Protein AF-A0A7L4P876-F1 (afdb_monomer_lite)

pLDDT: mean 86.34, std 11.03, range [47.31, 96.94]

Sequence (203 aa):
MAFCSRCSTKNDADAKFCKECGNTLTRELETTEDKKSKSENYIYALITIIGLTFIIIDGLGIILNFLLVPLGLILTLSGLNKLFPKIFKLKAILIGFAAFILVYYLLYILSFTYIQDLSPEGYFTQFLISILISGFMVGYLSGKSYFNGIILGLLMGMIFSIGFTNNIITFIGGFVTLTVFGTTGGLIGVLIYRKKHNYKALD

Foldseek 3Di:
DAADPPPRDDDDPPDQADPPPRHGRDPPPPPPPDPPVVVVVVVVVVVVVVVVVVVVVVVVVVVCCVVVVVVVVVVVLVVVCVVCVLQDDVVLLVVLVVQLVVQLVVVVVVCCVPVVDDDPVRNVVSNLVSLLQSLLSSLQVNLVDLVSSLVSLLVSQQVVLVVQVPDPVSSVVSNVSSSVSSNNSSNNNNVVNCVVVVPPPDD

Radius of gyration: 37.73 Å; chains: 1; bounding box: 82×42×106 Å

Structure (mmCIF, N/CA/C/O backbone):
data_AF-A0A7L4P876-F1
#
_entry.id   AF-A0A7L4P876-F1
#
loop_
_atom_site.group_PDB
_atom_site.id
_atom_site.type_symbol
_atom_site.label_atom_id
_atom_site.label_alt_id
_atom_site.label_comp_id
_atom_site.label_asym_id
_atom_site.label_entity_id
_atom_site.label_seq_id
_atom_site.pdbx_PDB_ins_code
_atom_site.Cartn_x
_atom_site.Cartn_y
_atom_site.Cartn_z
_atom_site.occupancy
_atom_site.B_iso_or_equiv
_atom_site.auth_seq_id
_atom_site.auth_comp_id
_atom_site.auth_asym_id
_atom_site.auth_atom_id
_atom_site.pdbx_PDB_model_num
ATOM 1 N N . MET A 1 1 ? 56.716 6.774 -65.866 1.00 76.12 1 MET A N 1
ATOM 2 C CA . MET A 1 1 ? 56.167 7.028 -67.215 1.00 76.12 1 MET A CA 1
ATOM 3 C C . MET A 1 1 ? 54.665 7.201 -67.088 1.00 76.12 1 MET A C 1
ATOM 5 O O . MET A 1 1 ? 54.078 6.469 -66.301 1.00 76.12 1 MET A O 1
ATOM 9 N N . ALA A 1 2 ? 54.070 8.155 -67.800 1.00 83.81 2 ALA A N 1
ATOM 10 C CA . ALA A 1 2 ? 52.634 8.429 -67.759 1.00 83.81 2 ALA A CA 1
ATOM 11 C C . ALA A 1 2 ? 52.054 8.396 -69.181 1.00 83.81 2 ALA A C 1
ATOM 13 O O . ALA A 1 2 ? 52.661 8.921 -70.115 1.00 83.81 2 ALA A O 1
ATOM 14 N N . PHE A 1 3 ? 50.894 7.770 -69.360 1.00 88.56 3 PHE A N 1
ATOM 15 C CA . PHE A 1 3 ? 50.190 7.746 -70.643 1.00 88.56 3 PHE A CA 1
ATOM 16 C C . PHE A 1 3 ? 49.066 8.775 -70.628 1.00 88.56 3 PHE A C 1
ATOM 18 O O . PHE A 1 3 ? 48.368 8.926 -69.628 1.00 88.56 3 PHE A O 1
ATOM 25 N N . CYS A 1 4 ? 48.904 9.508 -71.727 1.00 89.38 4 CYS A N 1
ATOM 26 C CA . CYS A 1 4 ? 47.833 10.489 -71.826 1.00 89.38 4 CYS A CA 1
ATOM 27 C C . CYS A 1 4 ? 46.476 9.796 -71.971 1.00 89.38 4 CYS A C 1
ATOM 29 O O . CYS A 1 4 ? 46.280 9.029 -72.908 1.00 89.38 4 CYS A O 1
ATOM 31 N N . SER A 1 5 ? 45.512 10.133 -71.114 1.00 89.00 5 SER A N 1
ATOM 32 C CA . SER A 1 5 ? 44.139 9.612 -71.190 1.00 89.00 5 SER A CA 1
ATOM 33 C C . SER A 1 5 ? 43.393 9.998 -72.472 1.00 89.00 5 SER A C 1
ATOM 35 O O . SER A 1 5 ? 42.404 9.359 -72.815 1.00 89.00 5 SER A O 1
ATOM 37 N N . ARG A 1 6 ? 43.852 11.033 -73.189 1.00 91.44 6 ARG A N 1
ATOM 38 C CA . ARG A 1 6 ? 43.180 11.556 -74.387 1.00 91.44 6 ARG A CA 1
ATOM 39 C C . ARG A 1 6 ? 43.722 10.987 -75.696 1.00 91.44 6 ARG A C 1
ATOM 41 O O . ARG A 1 6 ? 42.944 10.720 -76.602 1.00 91.44 6 ARG A O 1
ATOM 48 N N . CYS A 1 7 ? 45.039 10.837 -75.815 1.00 93.50 7 CYS A N 1
ATOM 49 C CA . CYS A 1 7 ? 45.688 10.423 -77.066 1.00 93.50 7 CYS A CA 1
ATOM 50 C C . CYS A 1 7 ? 46.614 9.208 -76.912 1.00 93.50 7 CYS A C 1
ATOM 52 O O . CYS A 1 7 ? 47.251 8.800 -77.873 1.00 93.50 7 CYS A O 1
ATOM 54 N N . SER A 1 8 ? 46.698 8.615 -75.717 1.00 92.88 8 SER A N 1
ATOM 55 C CA . SER A 1 8 ? 47.519 7.431 -75.408 1.00 92.88 8 SER A CA 1
ATOM 56 C C . SER A 1 8 ? 49.030 7.587 -75.626 1.00 92.88 8 SER A C 1
ATOM 58 O O . SER A 1 8 ? 49.780 6.619 -75.512 1.00 92.88 8 SER A O 1
ATOM 60 N N . THR A 1 9 ? 49.520 8.803 -75.866 1.00 95.19 9 THR A N 1
ATOM 61 C CA . THR A 1 9 ? 50.953 9.076 -76.018 1.00 95.19 9 THR A CA 1
ATOM 62 C C . THR A 1 9 ? 51.706 8.807 -74.720 1.00 95.19 9 THR A C 1
ATOM 64 O O . THR A 1 9 ? 51.258 9.179 -73.630 1.00 95.19 9 THR A O 1
ATOM 67 N N . LYS A 1 10 ? 52.895 8.211 -74.843 1.00 93.81 10 LYS A N 1
ATOM 68 C CA . LYS A 1 10 ? 53.829 7.989 -73.737 1.00 93.81 10 LYS A CA 1
ATOM 69 C C . LYS A 1 10 ? 54.577 9.280 -73.383 1.00 93.81 10 LYS A C 1
ATOM 71 O O . LYS A 1 10 ? 55.273 9.855 -74.224 1.00 93.81 10 LYS A O 1
ATOM 76 N N . ASN A 1 11 ? 54.465 9.695 -72.126 1.00 92.62 11 ASN A N 1
ATOM 77 C CA . ASN A 1 11 ? 55.116 10.872 -71.551 1.00 92.62 11 ASN A CA 1
ATOM 78 C C . ASN A 1 11 ? 56.013 10.478 -70.365 1.00 92.62 11 ASN A C 1
ATOM 80 O O . ASN A 1 11 ? 55.897 9.378 -69.801 1.00 92.62 11 ASN A O 1
ATOM 84 N N . ASP A 1 12 ? 56.906 11.389 -69.980 1.00 89.94 12 ASP A N 1
ATOM 85 C CA . ASP A 1 12 ? 57.746 11.226 -68.794 1.00 89.94 12 ASP A CA 1
ATOM 86 C C . ASP A 1 12 ? 56.908 11.121 -67.517 1.00 89.94 12 ASP A C 1
ATOM 88 O O . ASP A 1 12 ? 55.764 11.568 -67.459 1.00 89.94 12 ASP A O 1
ATOM 92 N N . ALA A 1 13 ? 57.467 10.473 -66.490 1.00 84.38 13 ALA A N 1
ATOM 93 C CA . ALA A 1 13 ? 56.766 10.231 -65.224 1.00 84.38 13 ALA A CA 1
ATOM 94 C C . ALA A 1 13 ? 56.324 11.524 -64.516 1.00 84.38 13 ALA A C 1
ATOM 96 O O . ALA A 1 13 ? 55.336 11.498 -63.784 1.00 84.38 13 ALA A O 1
ATOM 97 N N . ASP A 1 14 ? 57.049 12.614 -64.773 1.00 86.69 14 ASP A N 1
ATOM 98 C CA . ASP A 1 14 ? 56.893 13.906 -64.105 1.00 86.69 14 ASP A CA 1
ATOM 99 C C . ASP A 1 14 ? 56.343 14.994 -65.046 1.00 86.69 14 ASP A C 1
ATOM 101 O O . ASP A 1 14 ? 56.253 16.167 -64.678 1.00 86.69 14 ASP A O 1
ATOM 105 N N . ALA A 1 15 ? 55.958 14.623 -66.274 1.00 85.44 15 ALA A N 1
ATOM 106 C CA . ALA A 1 15 ? 55.348 15.547 -67.218 1.00 85.44 15 ALA A CA 1
ATOM 107 C C . ALA A 1 15 ? 53.959 15.974 -66.713 1.00 85.44 15 ALA A C 1
ATOM 109 O O . ALA A 1 15 ? 53.081 15.140 -66.512 1.00 85.44 15 ALA A O 1
ATOM 110 N N . LYS A 1 16 ? 53.743 17.284 -66.541 1.00 88.62 16 LYS A N 1
ATOM 111 C CA . LYS A 1 16 ? 52.436 17.843 -66.136 1.00 88.62 16 LYS A CA 1
ATOM 112 C C . LYS A 1 16 ? 51.421 17.877 -67.284 1.00 88.62 16 LYS A C 1
ATOM 114 O O . LYS A 1 16 ? 50.217 17.866 -67.043 1.00 88.62 16 LYS A O 1
ATOM 119 N N . PHE A 1 17 ? 51.905 17.893 -68.526 1.00 91.56 17 PHE A N 1
ATOM 120 C CA . PHE A 1 17 ? 51.096 17.961 -69.742 1.00 91.56 17 PHE A CA 1
ATOM 121 C C . PHE A 1 17 ? 51.590 16.949 -70.770 1.00 91.56 17 PHE A C 1
ATOM 123 O O . PHE A 1 17 ? 52.776 16.620 -70.820 1.00 91.56 17 PHE A O 1
ATOM 130 N N . CYS A 1 18 ? 50.679 16.461 -71.606 1.00 93.00 18 CYS A N 1
ATOM 131 C CA . CYS A 1 18 ? 51.030 15.580 -72.703 1.00 93.00 18 CYS A CA 1
ATOM 132 C C . CYS A 1 18 ? 51.813 16.342 -73.777 1.00 93.00 18 CYS A C 1
ATOM 134 O O . CYS A 1 18 ? 51.334 17.348 -74.296 1.00 93.00 18 CYS A O 1
ATOM 136 N N . LYS A 1 19 ? 52.969 15.803 -74.173 1.00 94.12 19 LYS A N 1
ATOM 137 C CA . LYS A 1 19 ? 53.845 16.381 -75.202 1.00 94.12 19 LYS A CA 1
ATOM 138 C C . LYS A 1 19 ? 53.228 16.459 -76.602 1.00 94.12 19 LYS A C 1
ATOM 140 O O . LYS A 1 19 ? 53.785 17.129 -77.459 1.00 94.12 19 LYS A O 1
ATOM 145 N N . GLU A 1 20 ? 52.128 15.746 -76.844 1.00 95.38 20 GLU A N 1
ATOM 146 C CA . GLU A 1 20 ? 51.502 15.647 -78.166 1.00 95.38 20 GLU A CA 1
ATOM 147 C C .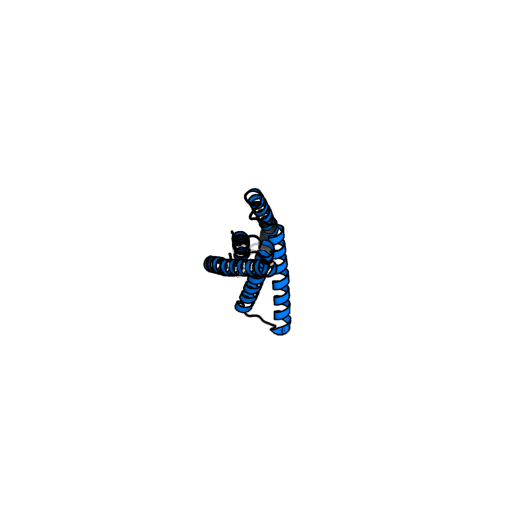 GLU A 1 20 ? 50.189 16.430 -78.253 1.00 95.38 20 GLU A C 1
ATOM 149 O O . GLU A 1 20 ? 50.026 17.244 -79.152 1.00 95.38 20 GLU A O 1
ATOM 154 N N . CYS A 1 21 ? 49.263 16.238 -77.307 1.00 94.38 21 CYS A N 1
ATOM 155 C CA . CYS A 1 21 ? 47.951 16.900 -77.357 1.00 94.38 21 CYS A CA 1
ATOM 156 C C . CYS A 1 21 ? 47.764 18.031 -76.333 1.00 94.38 21 CYS A C 1
ATOM 158 O O . CYS A 1 21 ? 46.685 18.617 -76.267 1.00 94.38 21 CYS A O 1
ATOM 160 N N . GLY A 1 22 ? 48.764 18.298 -75.484 1.00 90.56 22 GLY A N 1
ATOM 161 C CA . GLY A 1 22 ? 48.701 19.330 -74.443 1.00 90.56 22 GLY A CA 1
ATOM 162 C C . GLY A 1 22 ? 47.772 19.019 -73.261 1.00 90.56 22 GLY A C 1
ATOM 163 O O . GLY A 1 22 ? 47.675 19.831 -72.347 1.00 90.56 22 GLY A O 1
ATOM 164 N N . ASN A 1 23 ? 47.099 17.861 -73.239 1.00 90.81 23 ASN A N 1
ATOM 165 C CA . ASN A 1 23 ? 46.184 17.498 -72.153 1.00 90.81 23 ASN A CA 1
ATOM 166 C C . ASN A 1 23 ? 46.926 17.342 -70.817 1.00 90.81 23 ASN A C 1
ATOM 168 O O . ASN A 1 23 ? 48.002 16.737 -70.777 1.00 90.81 23 ASN A O 1
ATOM 172 N N . THR A 1 24 ? 46.341 17.836 -69.727 1.00 90.00 24 THR A N 1
ATOM 173 C CA . THR A 1 24 ? 46.913 17.726 -68.380 1.00 90.00 24 THR A CA 1
ATOM 174 C C . THR A 1 24 ? 47.004 16.263 -67.958 1.00 90.00 24 THR A C 1
ATOM 176 O O . THR A 1 24 ? 46.041 15.503 -68.060 1.00 90.00 24 THR A O 1
ATOM 179 N N . LEU A 1 25 ? 48.181 15.858 -67.490 1.00 85.62 25 LEU A N 1
ATOM 180 C CA . LEU A 1 25 ? 48.423 14.544 -66.906 1.00 85.62 25 LEU A CA 1
ATOM 181 C C . LEU A 1 25 ? 48.219 14.689 -65.396 1.00 85.62 25 LEU A C 1
ATOM 183 O O . LEU A 1 25 ? 49.172 14.821 -64.631 1.00 85.62 25 LEU A O 1
ATOM 187 N N . THR A 1 26 ? 46.959 14.799 -64.977 1.00 71.88 26 THR A N 1
ATOM 188 C CA . THR A 1 26 ? 46.598 15.106 -63.591 1.00 71.88 26 THR A CA 1
ATOM 189 C C . THR A 1 26 ? 47.035 13.968 -62.663 1.00 71.88 26 THR A C 1
ATOM 191 O O . THR A 1 26 ? 46.398 12.922 -62.598 1.00 71.88 26 THR A O 1
ATOM 194 N N . ARG A 1 27 ? 48.134 14.168 -61.925 1.00 66.44 27 ARG A N 1
ATOM 195 C CA . ARG A 1 27 ? 48.382 13.488 -60.646 1.00 66.44 27 ARG A CA 1
ATOM 196 C C . ARG A 1 27 ? 47.684 14.301 -59.561 1.00 66.44 27 ARG A C 1
ATOM 198 O O . ARG A 1 27 ? 48.321 15.040 -58.816 1.00 66.44 27 ARG A O 1
ATOM 205 N N . GLU A 1 28 ? 46.367 14.193 -59.498 1.00 57.72 28 GLU A N 1
ATOM 206 C CA . GLU A 1 28 ? 45.664 14.519 -58.264 1.00 57.72 28 GLU A CA 1
ATOM 207 C C . GLU A 1 28 ? 45.900 13.334 -57.333 1.00 57.72 28 GLU A C 1
ATOM 209 O O . GLU A 1 28 ? 45.267 12.288 -57.431 1.00 57.72 28 GLU A O 1
ATOM 214 N N . LEU A 1 29 ? 46.905 13.470 -56.467 1.00 56.66 29 LEU A N 1
ATOM 215 C CA . LEU A 1 29 ? 46.902 12.741 -55.209 1.00 56.66 29 LEU A CA 1
ATOM 216 C C . LEU A 1 29 ? 45.703 13.284 -54.430 1.00 56.66 29 LEU A C 1
ATOM 218 O O . LEU A 1 29 ? 45.812 14.281 -53.719 1.00 56.66 29 LEU A O 1
ATOM 222 N N . GLU A 1 30 ? 44.546 12.667 -54.639 1.00 55.34 30 GLU A N 1
ATOM 223 C CA . GLU A 1 30 ? 43.358 12.868 -53.825 1.00 55.34 30 GLU A CA 1
ATOM 224 C C . GLU A 1 30 ? 43.655 12.393 -52.396 1.00 55.34 30 GLU A C 1
ATOM 226 O O . GLU A 1 30 ? 43.375 11.267 -52.001 1.00 55.34 30 GLU A O 1
ATOM 231 N N . THR A 1 31 ? 44.252 13.260 -51.582 1.00 51.69 31 THR A N 1
ATOM 232 C CA . THR A 1 31 ? 44.189 13.139 -50.125 1.00 51.69 31 THR A CA 1
ATOM 233 C C . THR A 1 31 ? 42.848 13.702 -49.661 1.00 51.69 31 THR A C 1
ATOM 235 O O . THR A 1 31 ? 42.770 14.827 -49.169 1.00 51.69 31 THR A O 1
ATOM 238 N N . THR A 1 32 ? 41.773 12.941 -49.859 1.00 51.53 32 THR A N 1
ATOM 239 C CA . THR A 1 32 ? 40.400 13.296 -49.445 1.00 51.53 32 THR A CA 1
ATOM 240 C C . THR A 1 32 ? 39.814 12.350 -48.394 1.00 51.53 32 THR A C 1
ATOM 242 O O . THR A 1 32 ? 38.623 12.432 -48.107 1.00 51.53 32 THR A O 1
ATOM 245 N N . GLU A 1 33 ? 40.619 11.506 -47.738 1.00 53.69 33 GLU A N 1
ATOM 246 C CA . GLU A 1 33 ? 40.081 10.486 -46.816 1.00 53.69 33 GLU A CA 1
ATOM 247 C C . GLU A 1 33 ? 40.078 10.823 -45.309 1.00 53.69 33 GLU A C 1
ATOM 249 O O . GLU A 1 33 ? 39.442 10.103 -44.548 1.00 53.69 33 GLU A O 1
ATOM 254 N N . ASP A 1 34 ? 40.657 11.931 -44.827 1.00 54.12 34 ASP A N 1
ATOM 255 C CA . ASP A 1 34 ? 40.841 12.104 -43.362 1.00 54.12 34 ASP A CA 1
ATOM 256 C C . ASP A 1 34 ? 39.855 13.067 -42.655 1.00 54.12 34 ASP A C 1
ATOM 258 O O . ASP A 1 34 ? 39.864 13.228 -41.435 1.00 54.12 34 ASP A O 1
ATOM 262 N N . LYS A 1 35 ? 38.943 13.730 -43.382 1.00 53.22 35 LYS A N 1
ATOM 263 C CA . LYS A 1 35 ? 37.982 14.671 -42.753 1.00 53.22 35 LYS A CA 1
ATOM 264 C C . LYS A 1 35 ? 36.604 14.083 -42.451 1.00 53.22 35 LYS A C 1
ATOM 266 O O . LYS A 1 35 ? 35.898 14.633 -41.608 1.00 53.22 35 LYS A O 1
ATOM 271 N N . LYS A 1 36 ? 36.215 12.973 -43.088 1.00 52.09 36 LYS A N 1
ATOM 272 C CA . LYS A 1 36 ? 34.866 12.397 -42.928 1.00 52.09 36 LYS A CA 1
ATOM 273 C C . LYS A 1 36 ? 34.744 11.498 -41.686 1.00 52.09 36 LYS A C 1
ATOM 275 O O . LYS A 1 36 ? 33.743 11.572 -40.985 1.00 52.09 36 LYS A O 1
ATOM 280 N N . SER A 1 37 ? 35.807 10.766 -41.338 1.00 55.22 37 SER A N 1
ATOM 281 C CA . SER A 1 37 ? 35.853 9.847 -40.182 1.00 55.22 37 SER A CA 1
ATOM 282 C C . SER A 1 37 ? 35.773 10.560 -38.817 1.00 55.22 37 SER A C 1
ATOM 284 O O . SER A 1 37 ? 35.092 10.114 -37.894 1.00 55.22 37 SER A O 1
ATOM 286 N N . LYS A 1 38 ? 36.396 11.739 -38.679 1.00 56.69 38 LYS A N 1
ATOM 287 C CA . LYS A 1 38 ? 36.428 12.474 -37.399 1.00 56.69 38 LYS A CA 1
ATOM 288 C C . LYS A 1 38 ? 35.084 13.123 -37.028 1.00 56.69 38 LYS A C 1
ATOM 290 O O . LYS A 1 38 ? 34.815 13.334 -35.847 1.00 56.69 38 LYS A O 1
ATOM 295 N N . SER A 1 39 ? 34.244 13.419 -38.024 1.00 61.41 39 SER A N 1
ATOM 296 C CA . SER A 1 39 ? 32.919 14.029 -37.844 1.00 61.41 39 SER A CA 1
ATOM 297 C C . SER A 1 39 ? 31.890 13.047 -37.278 1.00 61.41 39 SER A C 1
ATOM 299 O O . SER A 1 39 ? 31.069 13.438 -36.452 1.00 61.41 39 SER A O 1
ATOM 301 N N . GLU A 1 40 ? 31.920 11.780 -37.696 1.00 65.75 40 GLU A N 1
ATOM 302 C CA . GLU A 1 40 ? 30.941 10.780 -37.246 1.00 65.75 40 GLU A CA 1
ATOM 303 C C . GLU A 1 40 ? 31.129 10.435 -35.764 1.00 65.75 40 GLU A C 1
ATOM 305 O O . GLU A 1 40 ? 30.158 10.397 -35.009 1.00 65.75 40 GLU A O 1
ATOM 310 N N . ASN A 1 41 ? 32.377 10.324 -35.298 1.00 78.06 41 ASN A N 1
ATOM 311 C CA . ASN A 1 41 ? 32.679 10.060 -33.887 1.00 78.06 41 ASN A CA 1
ATOM 312 C C . ASN A 1 41 ? 32.186 11.173 -32.941 1.00 78.06 41 ASN A C 1
ATOM 314 O O . ASN A 1 41 ? 31.802 10.890 -31.805 1.00 78.06 41 ASN A O 1
ATOM 318 N N . TYR A 1 42 ? 32.148 12.431 -33.399 1.00 83.56 42 TYR A N 1
ATOM 319 C CA . TYR A 1 42 ? 31.632 13.543 -32.595 1.00 83.56 42 TYR A CA 1
ATOM 320 C C . TYR A 1 42 ? 30.111 13.462 -32.404 1.00 83.56 42 TYR A C 1
ATOM 322 O O . TYR A 1 42 ? 29.611 13.741 -31.316 1.00 83.56 42 TYR A O 1
ATOM 330 N N . ILE A 1 43 ? 29.377 13.021 -33.432 1.00 87.12 43 ILE A N 1
ATOM 331 C CA . ILE A 1 43 ? 27.920 12.854 -33.362 1.00 87.12 43 ILE A CA 1
ATOM 332 C C . ILE A 1 43 ? 27.560 11.753 -32.356 1.00 87.12 43 ILE A C 1
ATOM 334 O O . ILE A 1 43 ? 26.707 11.972 -31.498 1.00 87.12 43 ILE A O 1
ATOM 338 N N . TYR A 1 44 ? 28.248 10.607 -32.387 1.00 85.19 44 TYR A N 1
ATOM 339 C CA . TYR A 1 44 ? 28.008 9.530 -31.417 1.00 85.19 44 TYR A CA 1
ATOM 340 C C . TYR A 1 44 ? 28.357 9.938 -29.980 1.00 85.19 44 TYR A C 1
ATOM 342 O O . TYR A 1 44 ? 27.603 9.629 -29.053 1.00 85.19 44 TYR A O 1
ATOM 350 N N . ALA A 1 45 ? 29.454 10.675 -29.782 1.00 88.56 45 ALA A N 1
ATOM 351 C CA . ALA A 1 45 ? 29.812 11.206 -28.468 1.00 88.56 45 ALA A CA 1
ATOM 352 C C . ALA A 1 45 ? 28.739 12.174 -27.938 1.00 88.56 45 ALA A C 1
ATOM 354 O O . ALA A 1 45 ? 28.317 12.055 -26.788 1.00 88.56 45 ALA A O 1
ATOM 355 N N . LEU A 1 46 ? 28.240 13.078 -28.788 1.00 92.19 46 LEU A N 1
ATOM 356 C CA . LEU A 1 46 ? 27.177 14.019 -28.433 1.00 92.19 46 LEU A CA 1
ATOM 357 C C . LEU A 1 46 ? 25.872 13.294 -28.064 1.00 92.19 46 LEU A C 1
ATOM 359 O O . LEU A 1 46 ? 25.284 13.597 -27.028 1.00 92.19 46 LEU A O 1
ATOM 363 N N . ILE A 1 47 ? 25.446 12.310 -28.865 1.00 92.62 47 ILE A N 1
ATOM 364 C CA . ILE A 1 47 ? 24.243 11.505 -28.588 1.00 92.62 47 ILE A CA 1
ATOM 365 C C . ILE A 1 47 ? 24.385 10.765 -27.253 1.00 92.62 47 ILE A C 1
ATOM 367 O O . ILE A 1 47 ? 23.445 10.748 -26.461 1.00 92.62 47 ILE A O 1
ATOM 371 N N . THR A 1 48 ? 25.562 10.202 -26.967 1.00 89.44 48 THR A N 1
ATOM 372 C CA . THR A 1 48 ? 25.814 9.484 -25.706 1.00 89.44 48 THR A CA 1
ATOM 373 C C . THR A 1 48 ? 25.732 10.420 -24.502 1.00 89.44 48 THR A C 1
ATOM 375 O O . THR A 1 48 ? 25.114 10.074 -23.497 1.00 89.44 48 THR A O 1
ATOM 378 N N . ILE A 1 49 ? 26.302 11.626 -24.609 1.00 95.31 49 ILE A N 1
ATOM 379 C CA . ILE A 1 49 ? 26.236 12.642 -23.549 1.00 95.31 49 ILE A CA 1
ATOM 380 C C . ILE A 1 49 ? 24.787 13.076 -23.306 1.00 95.31 49 ILE A C 1
ATOM 382 O O . ILE A 1 49 ? 24.370 13.144 -22.153 1.00 95.31 49 ILE A O 1
ATOM 386 N N . ILE A 1 50 ? 2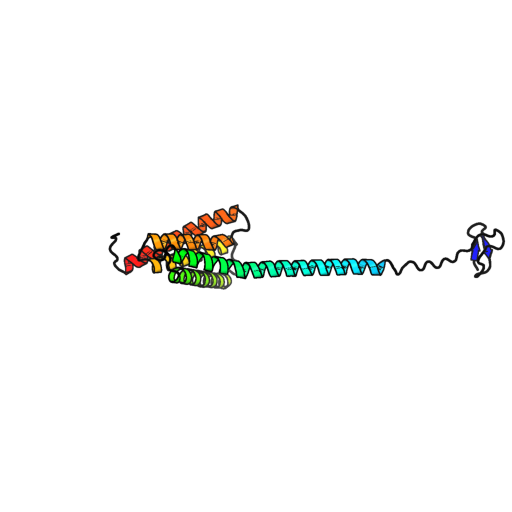4.015 13.318 -24.372 1.00 94.50 50 ILE A N 1
ATOM 387 C CA . ILE A 1 50 ? 22.591 13.669 -24.275 1.00 94.50 50 ILE A CA 1
ATOM 388 C C . ILE A 1 50 ? 21.791 12.530 -23.624 1.00 94.50 50 ILE A C 1
ATOM 390 O O . ILE A 1 50 ? 20.974 12.771 -22.741 1.00 94.50 50 ILE A O 1
ATOM 394 N N . GLY A 1 51 ? 22.042 11.276 -24.010 1.00 90.50 51 GLY A N 1
ATOM 395 C CA . GLY A 1 51 ? 21.400 10.119 -23.382 1.00 90.50 51 GLY A CA 1
ATOM 396 C C . GLY A 1 51 ? 21.700 10.027 -21.883 1.00 90.50 51 GLY A C 1
ATOM 397 O O . GLY A 1 51 ? 20.793 9.808 -21.081 1.00 90.50 51 GLY A O 1
ATOM 398 N N . LEU A 1 52 ? 22.953 10.265 -21.485 1.00 91.56 52 LEU A N 1
ATOM 399 C CA . LEU A 1 52 ? 23.355 10.251 -20.077 1.00 91.56 52 LEU A CA 1
ATOM 400 C C . LEU A 1 52 ? 22.697 11.377 -19.271 1.00 91.56 52 LEU A C 1
ATOM 402 O O . LEU A 1 52 ? 22.280 11.150 -18.135 1.00 91.56 52 LEU A O 1
ATOM 406 N N . THR A 1 53 ? 22.583 12.582 -19.837 1.00 91.75 53 THR A N 1
ATOM 407 C CA . THR A 1 53 ? 21.921 13.696 -19.148 1.00 91.75 53 THR A CA 1
ATOM 408 C C . THR A 1 53 ? 20.432 13.436 -18.950 1.00 91.75 53 THR A C 1
ATOM 410 O O . THR A 1 53 ? 19.934 13.725 -17.864 1.00 91.75 53 THR A O 1
ATOM 413 N N . PHE A 1 54 ? 19.734 12.825 -19.914 1.00 88.69 54 PHE A N 1
ATOM 414 C CA . PHE A 1 54 ? 18.338 12.407 -19.723 1.00 88.69 54 PHE A CA 1
ATOM 415 C C . PHE A 1 54 ? 18.186 11.386 -18.589 1.00 88.69 54 PHE A C 1
ATOM 417 O O . PHE A 1 54 ? 17.348 11.584 -17.713 1.00 88.69 54 PHE A O 1
ATOM 424 N N . ILE A 1 55 ? 19.050 10.365 -18.528 1.00 87.19 55 ILE A N 1
ATOM 425 C CA . ILE A 1 55 ? 19.034 9.368 -17.441 1.00 87.19 55 ILE A CA 1
ATOM 426 C C . ILE A 1 55 ? 19.224 10.035 -16.069 1.00 87.19 55 ILE A C 1
ATOM 428 O O . ILE A 1 55 ? 18.543 9.686 -15.104 1.00 87.19 55 ILE A O 1
ATOM 432 N N . ILE A 1 56 ? 20.134 11.008 -15.969 1.00 90.88 56 ILE A N 1
ATOM 433 C CA . ILE A 1 56 ? 20.384 11.740 -14.720 1.00 90.88 56 ILE A CA 1
ATOM 434 C C . ILE A 1 56 ? 19.172 12.596 -14.328 1.00 90.88 56 ILE A C 1
ATOM 436 O O . ILE A 1 56 ? 18.794 12.606 -13.156 1.00 90.88 56 ILE A O 1
ATOM 440 N N . ILE A 1 57 ? 18.554 13.297 -15.285 1.00 88.50 57 ILE A N 1
ATOM 441 C CA . ILE A 1 57 ? 17.366 14.131 -15.046 1.00 88.50 57 ILE A CA 1
ATOM 442 C C . ILE A 1 57 ? 16.188 13.270 -14.576 1.00 88.50 57 ILE A C 1
ATOM 444 O O . ILE A 1 57 ? 15.551 13.613 -13.578 1.00 88.50 57 ILE A O 1
ATOM 448 N N . ASP A 1 58 ? 15.943 12.131 -15.225 1.00 76.38 58 ASP A N 1
ATOM 449 C CA . ASP A 1 58 ? 14.890 11.194 -14.824 1.00 76.38 58 ASP A CA 1
ATOM 450 C C . ASP A 1 58 ? 15.161 10.614 -13.430 1.00 76.38 58 ASP A C 1
ATOM 452 O O . ASP A 1 58 ? 14.268 10.576 -12.580 1.00 76.38 58 ASP A O 1
ATOM 456 N N . GLY A 1 59 ? 16.415 10.248 -13.142 1.00 84.06 59 GLY A N 1
ATOM 457 C CA . GLY A 1 59 ? 16.834 9.804 -11.812 1.00 84.06 59 GLY A CA 1
ATOM 458 C C . GLY A 1 59 ? 16.580 10.858 -10.727 1.00 84.06 59 GLY A C 1
ATOM 459 O O . GLY A 1 59 ? 16.040 10.542 -9.665 1.00 84.06 59 GLY A O 1
ATOM 460 N N . LEU A 1 60 ? 16.898 12.126 -11.003 1.00 87.69 60 LEU A N 1
ATOM 461 C CA . LEU A 1 60 ? 16.603 13.259 -10.118 1.00 87.69 60 LEU A CA 1
ATOM 462 C C . LEU A 1 60 ? 15.098 13.453 -9.910 1.00 87.69 60 LEU A C 1
ATOM 464 O O . LEU A 1 60 ? 14.671 13.682 -8.778 1.00 87.69 60 LEU A O 1
ATOM 468 N N . GLY A 1 61 ? 14.294 13.322 -10.967 1.00 81.75 61 GLY A N 1
ATOM 469 C CA . GLY A 1 61 ? 12.834 13.385 -10.886 1.00 81.75 61 GLY A CA 1
ATOM 470 C C . GLY A 1 61 ? 12.249 12.295 -9.985 1.00 81.75 61 GLY A C 1
ATOM 471 O O . GLY A 1 61 ? 11.385 12.578 -9.153 1.00 81.75 61 GLY A O 1
ATOM 472 N N . ILE A 1 62 ? 12.765 11.065 -10.082 1.00 72.56 62 ILE A N 1
ATOM 473 C CA . ILE A 1 62 ? 12.361 9.944 -9.221 1.00 72.56 62 ILE A CA 1
ATOM 474 C C . ILE A 1 62 ? 12.720 10.226 -7.759 1.00 72.56 62 ILE A C 1
ATOM 476 O O . ILE A 1 62 ? 11.861 10.088 -6.889 1.00 72.56 62 ILE A O 1
ATOM 480 N N . ILE A 1 63 ? 13.952 10.665 -7.478 1.00 77.69 63 ILE A N 1
ATOM 481 C CA . ILE A 1 63 ? 14.401 10.992 -6.113 1.00 77.69 63 ILE A CA 1
ATOM 482 C C . ILE A 1 63 ? 13.558 12.127 -5.523 1.00 77.69 63 ILE A C 1
ATOM 484 O O . ILE A 1 63 ? 13.120 12.048 -4.373 1.00 77.69 63 ILE A O 1
ATOM 488 N N . LEU A 1 64 ? 13.296 13.173 -6.311 1.00 79.38 64 LEU A N 1
ATOM 489 C CA . LEU A 1 64 ? 12.503 14.314 -5.874 1.00 79.38 64 LEU A CA 1
ATOM 490 C C . LEU A 1 64 ? 11.058 13.903 -5.574 1.00 79.38 64 LEU A C 1
ATOM 492 O O . LEU A 1 64 ? 10.535 14.265 -4.522 1.00 79.38 64 LEU A O 1
ATOM 496 N N . ASN A 1 65 ? 10.434 13.091 -6.430 1.00 70.75 65 ASN A N 1
ATOM 497 C CA . ASN A 1 65 ? 9.111 12.523 -6.163 1.00 70.75 65 ASN A CA 1
ATOM 498 C C . ASN A 1 65 ? 9.111 11.655 -4.901 1.00 70.75 65 ASN A C 1
ATOM 500 O O . ASN A 1 65 ? 8.201 11.765 -4.078 1.00 70.75 65 ASN A O 1
ATOM 504 N N . PHE A 1 66 ? 10.152 10.846 -4.704 1.00 70.62 66 PHE A N 1
ATOM 505 C CA . PHE A 1 66 ? 10.286 10.000 -3.522 1.00 70.62 66 PHE A CA 1
ATOM 506 C C . PHE A 1 66 ? 10.408 10.810 -2.223 1.00 70.62 66 PHE A C 1
ATOM 508 O O . PHE A 1 66 ? 10.001 10.329 -1.172 1.00 70.62 66 PHE A O 1
ATOM 515 N N . LEU A 1 67 ? 10.920 12.044 -2.275 1.00 75.38 67 LEU A N 1
ATOM 516 C CA . LEU A 1 67 ? 11.016 12.932 -1.113 1.00 75.38 67 LEU A CA 1
ATOM 517 C C . LEU A 1 67 ? 9.759 13.797 -0.923 1.00 75.38 67 LEU A C 1
ATOM 519 O O . LEU A 1 67 ? 9.255 13.938 0.194 1.00 75.38 67 LEU A O 1
ATOM 523 N N . LEU A 1 68 ? 9.240 14.377 -2.009 1.00 76.19 68 LEU A N 1
ATOM 524 C CA . LEU A 1 68 ? 8.119 15.315 -1.972 1.00 76.19 68 LEU A CA 1
ATOM 525 C C . LEU A 1 68 ? 6.784 14.627 -1.691 1.00 76.19 68 LEU A C 1
ATOM 527 O O . LEU A 1 68 ? 5.957 15.204 -0.988 1.00 76.19 68 LEU A O 1
ATOM 531 N N . VAL A 1 69 ? 6.560 13.408 -2.193 1.00 72.56 69 VAL A N 1
ATOM 532 C CA . VAL A 1 69 ? 5.289 12.695 -1.985 1.00 72.56 69 VAL A CA 1
ATOM 533 C C . VAL A 1 69 ? 5.078 12.336 -0.507 1.00 72.56 69 VAL A C 1
ATOM 535 O O . VAL A 1 69 ? 4.029 12.702 0.034 1.00 72.56 69 VAL A O 1
ATOM 538 N N . PRO A 1 70 ? 6.043 11.721 0.211 1.00 72.56 70 PRO A N 1
ATOM 539 C CA . PRO A 1 70 ? 5.906 11.496 1.649 1.00 72.56 70 PRO A CA 1
ATOM 540 C C . PRO A 1 70 ? 5.773 12.800 2.433 1.00 72.56 70 PRO A C 1
ATOM 542 O O . PRO A 1 70 ? 4.967 12.871 3.358 1.00 72.56 70 PRO A O 1
ATOM 545 N N . LEU A 1 71 ? 6.512 13.848 2.053 1.00 74.94 71 LEU A N 1
ATOM 546 C CA . LEU A 1 71 ? 6.422 15.149 2.715 1.00 74.94 71 LEU A CA 1
ATOM 547 C C . LEU A 1 71 ? 5.028 15.773 2.547 1.00 74.94 71 LEU A C 1
ATOM 549 O O . LEU A 1 71 ? 4.432 16.222 3.525 1.00 74.94 71 LEU A O 1
ATOM 553 N N . GLY A 1 72 ? 4.474 15.745 1.334 1.00 76.88 72 GLY A N 1
ATOM 554 C CA . GLY A 1 72 ? 3.114 16.193 1.043 1.00 76.88 72 GLY A CA 1
ATOM 555 C C . GLY A 1 72 ? 2.063 15.392 1.813 1.00 76.88 72 GLY A C 1
ATOM 556 O O . GLY A 1 72 ? 1.132 15.973 2.374 1.00 76.88 72 GLY A O 1
ATOM 557 N N . LEU A 1 73 ? 2.242 14.073 1.931 1.00 78.44 73 LEU A N 1
ATOM 558 C CA . LEU A 1 73 ? 1.383 13.215 2.750 1.00 78.44 73 LEU A CA 1
ATOM 559 C C . LEU A 1 73 ? 1.455 13.605 4.236 1.00 78.44 73 LEU A C 1
ATOM 561 O O . LEU A 1 73 ? 0.431 13.744 4.897 1.00 78.44 73 LEU A O 1
ATOM 565 N N . ILE A 1 74 ? 2.653 13.844 4.772 1.00 78.19 74 ILE A N 1
ATOM 566 C CA . ILE A 1 74 ? 2.840 14.264 6.168 1.00 78.19 74 ILE A CA 1
ATOM 567 C C . ILE A 1 74 ? 2.170 15.619 6.421 1.00 78.19 74 ILE A C 1
ATOM 569 O O . ILE A 1 74 ? 1.474 15.784 7.425 1.00 78.19 74 ILE A O 1
ATOM 573 N N . LEU A 1 75 ? 2.338 16.583 5.513 1.00 77.56 75 LEU A N 1
ATOM 574 C CA . LEU A 1 75 ? 1.737 17.913 5.634 1.00 77.56 75 LEU A CA 1
ATOM 575 C C . LEU A 1 75 ?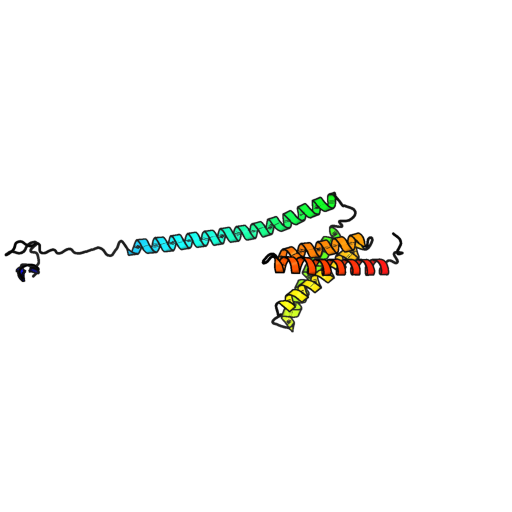 0.207 17.860 5.549 1.00 77.56 75 LEU A C 1
ATOM 577 O O . LEU A 1 75 ? -0.471 18.472 6.375 1.00 77.56 75 LEU A O 1
ATOM 581 N N . THR A 1 76 ? -0.343 17.092 4.606 1.00 80.44 76 THR A N 1
ATOM 582 C CA . THR A 1 76 ? -1.797 16.907 4.468 1.00 80.44 76 THR A CA 1
ATOM 583 C C . THR A 1 76 ? -2.393 16.182 5.673 1.00 80.44 76 THR A C 1
ATOM 585 O O . THR A 1 76 ? -3.405 16.634 6.209 1.00 80.44 76 THR A O 1
ATOM 588 N N . LEU A 1 77 ? -1.738 15.131 6.180 1.00 78.12 77 LEU A N 1
ATOM 589 C CA . LEU A 1 77 ? -2.152 14.432 7.402 1.00 78.12 77 LEU A CA 1
ATOM 590 C C . LEU A 1 77 ? -2.071 15.334 8.641 1.00 78.12 77 LEU A C 1
ATOM 592 O O . LEU A 1 77 ? -2.960 15.290 9.491 1.00 78.12 77 LEU A O 1
ATOM 596 N N . SER A 1 78 ? -1.044 16.182 8.741 1.00 78.00 78 SER A N 1
ATOM 597 C CA . 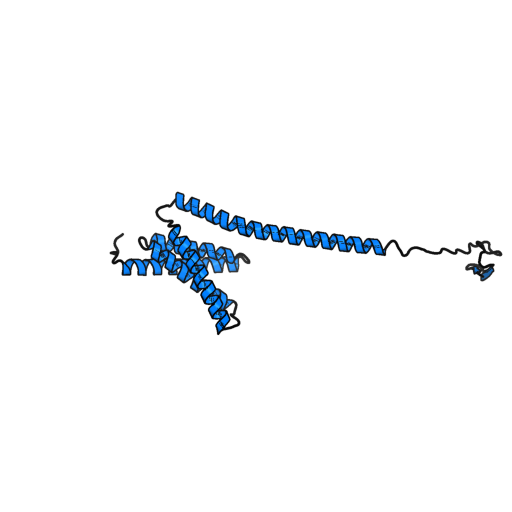SER A 1 78 ? -0.906 17.161 9.825 1.00 78.00 78 SER A CA 1
ATOM 598 C C . SER A 1 78 ? -2.015 18.222 9.776 1.00 78.00 78 SER A C 1
ATOM 600 O O . SER A 1 78 ? -2.638 18.523 10.799 1.00 78.00 78 SER A O 1
ATOM 602 N N . GLY A 1 79 ? -2.339 18.723 8.579 1.00 81.12 79 GLY A N 1
ATOM 603 C CA . GLY A 1 79 ? -3.467 19.627 8.351 1.00 81.12 79 GLY A CA 1
ATOM 604 C C . GLY A 1 79 ? -4.813 18.995 8.716 1.00 81.12 79 GLY A C 1
ATOM 605 O O . GLY A 1 79 ? -5.592 19.597 9.459 1.00 81.12 79 GLY A O 1
ATOM 606 N N . LEU A 1 80 ? -5.062 17.752 8.284 1.00 77.62 80 LEU A N 1
ATOM 607 C CA . LEU A 1 80 ? -6.272 17.005 8.647 1.00 77.62 80 LEU A CA 1
ATOM 608 C C . LEU A 1 80 ? -6.375 16.768 10.154 1.00 77.62 80 LEU A C 1
ATOM 610 O O . LEU A 1 80 ? -7.456 16.897 10.722 1.00 77.62 80 LEU A O 1
ATOM 614 N N . ASN A 1 81 ? -5.258 16.460 10.817 1.00 81.81 81 ASN A N 1
ATOM 615 C CA . ASN A 1 81 ? -5.220 16.285 12.265 1.00 81.81 81 ASN A CA 1
ATOM 616 C C . ASN A 1 81 ? -5.589 17.579 13.009 1.00 81.81 81 ASN A C 1
ATOM 618 O O . ASN A 1 81 ? -6.254 17.529 14.041 1.00 81.81 81 ASN A O 1
ATOM 622 N N . LYS A 1 82 ? -5.212 18.744 12.468 1.00 85.75 82 LYS A N 1
ATOM 623 C CA . LYS A 1 82 ? -5.601 20.047 13.025 1.00 85.75 82 LYS A CA 1
ATOM 624 C C . LYS A 1 82 ? -7.093 20.341 12.830 1.00 85.75 82 LYS A C 1
ATOM 626 O O . LYS A 1 82 ? -7.710 20.912 13.723 1.00 85.75 82 LYS A O 1
ATOM 631 N N . LEU A 1 83 ? -7.668 19.935 11.695 1.00 84.19 83 LEU A N 1
ATOM 632 C CA . LEU A 1 83 ? -9.096 20.103 11.386 1.00 84.19 83 LEU A CA 1
ATOM 633 C C . LEU A 1 83 ? -9.991 19.128 12.167 1.00 84.19 83 LEU A C 1
ATOM 635 O O . LEU A 1 83 ? -11.064 19.507 12.630 1.00 84.19 83 LEU A O 1
ATOM 639 N N . PHE A 1 84 ? -9.546 17.882 12.352 1.00 85.06 84 PHE A N 1
ATOM 640 C CA . PHE A 1 84 ? -10.336 16.801 12.949 1.00 85.06 84 PHE A CA 1
ATOM 641 C C . PHE A 1 84 ? -9.578 16.048 14.061 1.00 85.06 84 PHE A C 1
ATOM 643 O O . PHE A 1 84 ? -9.434 14.820 13.994 1.00 85.06 84 PHE A O 1
ATOM 650 N N . PRO A 1 85 ? -9.145 16.728 15.141 1.00 83.31 85 PRO A N 1
ATOM 651 C CA . PRO A 1 85 ? -8.270 16.144 16.168 1.00 83.31 85 PRO A CA 1
ATOM 652 C C . PRO A 1 85 ? -8.914 14.989 16.951 1.00 83.31 85 PRO A C 1
ATOM 654 O O . PRO A 1 85 ? -8.224 14.161 17.542 1.00 83.31 85 PRO A O 1
ATOM 657 N N . LYS A 1 86 ? -10.252 14.905 16.968 1.00 84.25 86 LYS A N 1
ATOM 658 C CA . LYS A 1 86 ? -10.991 13.806 17.617 1.00 84.25 86 LYS A CA 1
ATOM 659 C C . LYS A 1 86 ? -11.030 12.524 16.777 1.00 84.25 86 LYS A C 1
ATOM 661 O O . LYS A 1 86 ? -11.215 11.439 17.332 1.00 84.25 86 LYS A O 1
ATOM 666 N N . ILE A 1 87 ? -10.885 12.648 15.458 1.00 79.88 87 ILE A N 1
ATOM 667 C CA . ILE A 1 87 ? -10.977 11.533 14.507 1.00 79.88 87 ILE A CA 1
ATOM 668 C C . ILE A 1 87 ? -9.573 10.999 14.218 1.00 79.88 87 ILE A C 1
ATOM 670 O O . ILE A 1 87 ? -9.327 9.797 14.326 1.00 79.88 87 ILE A O 1
ATOM 674 N N . PHE A 1 88 ? -8.632 11.899 13.920 1.00 83.00 88 PHE A N 1
ATOM 675 C CA . PHE A 1 88 ? -7.275 11.538 13.531 1.00 83.00 88 PHE A CA 1
ATOM 676 C C . PHE A 1 88 ? -6.389 11.243 14.738 1.00 83.00 88 PHE A C 1
ATOM 678 O O . PHE A 1 88 ? -5.878 12.126 15.417 1.00 83.00 88 PHE A O 1
ATOM 685 N N . LYS A 1 89 ? -6.146 9.955 14.985 1.00 87.62 89 LYS A N 1
ATOM 686 C CA . LYS A 1 89 ? -5.114 9.510 15.925 1.00 87.62 89 LYS A CA 1
ATOM 687 C C . LYS A 1 89 ? -3.846 9.172 15.154 1.00 87.62 89 LYS A C 1
ATOM 689 O O . LYS A 1 89 ? -3.653 8.019 14.777 1.00 87.62 89 LYS A O 1
ATOM 694 N N . LEU A 1 90 ? -2.957 10.151 14.969 1.00 87.19 90 LEU A N 1
ATOM 695 C CA . LEU A 1 90 ? -1.701 9.971 14.219 1.00 87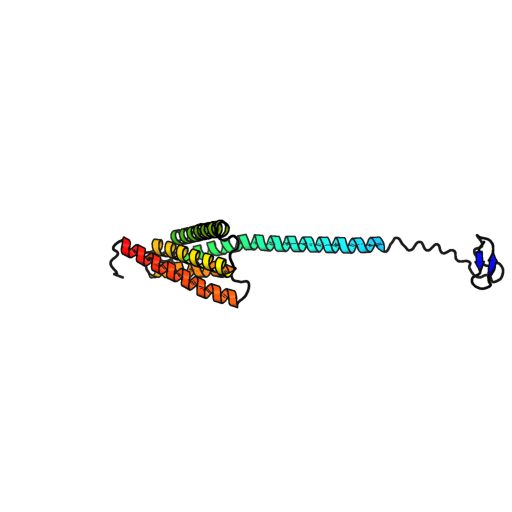.19 90 LEU A CA 1
ATOM 696 C C . LEU A 1 90 ? -0.901 8.740 14.683 1.00 87.19 90 LEU A C 1
ATOM 698 O O . LEU A 1 90 ? -0.400 7.980 13.862 1.00 87.19 90 LEU A O 1
ATOM 702 N N . LYS A 1 91 ? -0.858 8.484 15.998 1.00 90.38 91 LYS A N 1
ATOM 703 C CA . LYS A 1 91 ? -0.205 7.292 16.567 1.00 90.38 91 LYS A CA 1
ATOM 704 C C . LYS A 1 91 ? -0.788 5.979 16.032 1.00 90.38 91 LYS A C 1
ATOM 706 O O . LYS A 1 91 ? -0.031 5.059 15.756 1.00 90.38 91 LYS A O 1
ATOM 711 N N . ALA A 1 92 ? -2.110 5.890 15.873 1.00 91.06 92 ALA A N 1
ATOM 712 C CA . ALA A 1 92 ? -2.757 4.691 15.344 1.00 91.06 92 ALA A CA 1
ATOM 713 C C . ALA A 1 92 ? -2.401 4.477 13.868 1.00 91.06 92 ALA A C 1
ATOM 715 O O . ALA A 1 92 ? -2.076 3.357 13.493 1.00 91.06 92 ALA A O 1
ATOM 716 N N . ILE A 1 93 ? -2.384 5.549 13.067 1.00 90.50 93 ILE A N 1
ATOM 717 C CA . ILE A 1 93 ? -1.987 5.505 11.650 1.00 90.50 93 ILE A CA 1
ATOM 718 C C . ILE A 1 93 ? -0.537 5.031 11.511 1.00 90.50 93 ILE A C 1
ATOM 720 O O . ILE A 1 93 ? -0.272 4.095 10.765 1.00 90.50 93 ILE A O 1
ATOM 724 N N . LEU A 1 94 ? 0.393 5.621 12.272 1.00 90.62 94 LEU A N 1
ATOM 725 C CA . LEU A 1 94 ? 1.809 5.233 12.245 1.00 90.62 94 LEU A CA 1
ATOM 726 C C . LEU A 1 94 ? 2.013 3.763 12.628 1.00 90.62 94 LEU A C 1
ATOM 728 O O . LEU A 1 94 ? 2.781 3.062 11.973 1.00 90.62 94 LEU A O 1
ATOM 732 N N . ILE A 1 95 ? 1.297 3.273 13.647 1.00 93.31 95 ILE A N 1
ATOM 733 C CA . ILE A 1 95 ? 1.344 1.854 14.024 1.00 93.31 95 ILE A CA 1
ATOM 734 C C . ILE A 1 95 ? 0.745 0.974 12.920 1.00 93.31 95 ILE A C 1
ATOM 736 O O . ILE A 1 95 ? 1.296 -0.082 12.626 1.00 93.31 95 ILE A O 1
ATOM 740 N N . GLY A 1 96 ? -0.332 1.415 12.267 1.00 92.56 96 GLY A N 1
ATOM 741 C CA . GLY A 1 96 ? -0.887 0.756 11.085 1.00 92.56 96 GLY A CA 1
ATOM 742 C C . GLY A 1 96 ? 0.128 0.605 9.957 1.00 92.56 96 GLY A C 1
ATOM 743 O O . GLY A 1 96 ? 0.282 -0.489 9.416 1.00 92.56 96 GLY A O 1
ATOM 744 N N . PHE A 1 97 ? 0.850 1.676 9.625 1.00 92.06 97 PHE A N 1
ATOM 745 C CA . PHE A 1 97 ? 1.914 1.648 8.618 1.00 92.06 97 PHE A CA 1
ATOM 746 C C . PHE A 1 97 ? 3.058 0.716 9.011 1.00 92.06 97 PHE A C 1
ATOM 748 O O . PHE A 1 97 ? 3.487 -0.100 8.200 1.00 92.06 97 PHE A O 1
ATOM 755 N N . ALA A 1 98 ? 3.521 0.788 10.260 1.00 93.69 98 ALA A N 1
ATOM 756 C CA . ALA A 1 98 ? 4.559 -0.108 10.755 1.00 93.69 98 ALA A CA 1
ATOM 757 C C . ALA A 1 98 ? 4.115 -1.580 10.687 1.00 93.69 98 ALA A C 1
ATOM 759 O O . ALA A 1 98 ? 4.883 -2.432 10.247 1.00 93.69 98 ALA A O 1
ATOM 760 N N . ALA A 1 99 ? 2.862 -1.871 11.056 1.00 93.75 99 ALA A N 1
ATOM 761 C CA . ALA A 1 99 ? 2.281 -3.206 10.955 1.00 93.75 99 ALA A CA 1
ATOM 762 C C . ALA A 1 99 ? 2.195 -3.686 9.501 1.00 93.75 99 ALA A C 1
ATOM 764 O O . ALA A 1 99 ? 2.543 -4.830 9.232 1.00 93.75 99 ALA A O 1
ATOM 765 N N . PHE A 1 100 ? 1.793 -2.817 8.567 1.00 94.75 100 PHE A N 1
ATOM 766 C CA . PHE A 1 100 ? 1.784 -3.138 7.140 1.00 94.75 100 PHE A CA 1
ATOM 767 C C . PHE A 1 100 ? 3.178 -3.550 6.656 1.00 94.75 100 PHE A C 1
ATOM 769 O O . PHE A 1 100 ? 3.330 -4.637 6.109 1.00 94.75 100 PHE A O 1
ATOM 776 N N . ILE A 1 101 ? 4.192 -2.708 6.898 1.00 93.00 101 ILE A N 1
ATOM 777 C CA . ILE A 1 101 ? 5.573 -2.952 6.460 1.00 93.00 101 ILE A CA 1
ATOM 778 C C . ILE A 1 101 ? 6.078 -4.270 7.051 1.00 93.00 101 ILE A C 1
ATOM 780 O O . ILE A 1 101 ? 6.550 -5.135 6.318 1.00 93.00 101 ILE A O 1
ATOM 784 N N . LEU A 1 102 ? 5.928 -4.452 8.366 1.00 95.75 102 LEU A N 1
ATOM 785 C CA . LEU A 1 102 ? 6.386 -5.650 9.063 1.00 95.75 102 LEU A CA 1
ATOM 786 C C . LEU A 1 102 ? 5.748 -6.924 8.494 1.00 95.75 102 LEU A C 1
ATOM 788 O O . LEU A 1 102 ? 6.455 -7.880 8.187 1.00 95.75 102 LEU A O 1
ATOM 792 N N . VAL A 1 103 ? 4.421 -6.937 8.352 1.00 95.25 103 VAL A N 1
ATOM 793 C CA . VAL A 1 103 ? 3.673 -8.104 7.868 1.00 95.25 103 VAL A CA 1
ATOM 794 C C . VAL A 1 103 ? 3.989 -8.387 6.406 1.00 95.25 103 VAL A C 1
ATOM 796 O O . VAL A 1 103 ? 4.227 -9.541 6.061 1.00 95.25 103 VAL A O 1
ATOM 799 N N . TYR A 1 104 ? 4.042 -7.355 5.565 1.00 95.19 104 TYR A N 1
ATOM 800 C CA . TYR A 1 104 ? 4.355 -7.503 4.149 1.00 95.19 104 TYR A CA 1
ATOM 801 C C . TYR A 1 104 ? 5.740 -8.121 3.948 1.00 95.19 104 TYR A C 1
ATOM 803 O O . TYR A 1 104 ? 5.867 -9.120 3.244 1.00 95.19 104 TYR A O 1
ATOM 811 N N . TYR A 1 105 ? 6.768 -7.600 4.628 1.00 94.94 105 TYR A N 1
ATOM 812 C CA . TYR A 1 105 ? 8.117 -8.163 4.545 1.00 94.94 105 TYR A CA 1
ATOM 813 C C . TYR A 1 105 ? 8.206 -9.570 5.140 1.00 94.94 105 TYR A C 1
ATOM 815 O O . TYR A 1 105 ? 8.891 -10.421 4.576 1.00 94.94 105 TYR A O 1
ATOM 823 N N . LEU A 1 106 ? 7.499 -9.848 6.240 1.00 96.56 106 LEU A N 1
ATOM 824 C CA . LEU A 1 106 ? 7.453 -11.191 6.816 1.00 96.56 106 LEU A CA 1
ATOM 825 C C . LEU A 1 106 ? 6.843 -12.195 5.828 1.00 96.56 106 LEU A C 1
ATOM 827 O O . LEU A 1 106 ? 7.424 -13.253 5.595 1.00 96.56 106 LEU A O 1
ATOM 831 N N . LEU A 1 107 ? 5.701 -11.858 5.221 1.00 95.38 107 LEU A N 1
ATOM 832 C CA . LEU A 1 107 ? 5.052 -12.697 4.212 1.00 95.38 107 LEU A CA 1
ATOM 833 C C . LEU A 1 107 ? 5.931 -12.861 2.973 1.00 95.38 107 LEU A C 1
ATOM 835 O O . LEU A 1 107 ? 6.034 -13.974 2.469 1.00 95.38 107 LEU A O 1
ATOM 839 N N . TYR A 1 108 ? 6.604 -11.796 2.536 1.00 93.75 108 TYR A N 1
ATOM 840 C CA . TYR A 1 108 ? 7.541 -11.834 1.418 1.00 93.75 108 TYR A CA 1
ATOM 841 C C . TYR A 1 108 ? 8.702 -12.810 1.674 1.00 93.75 108 TYR A C 1
ATOM 843 O O . TYR A 1 108 ? 8.981 -13.675 0.842 1.00 93.75 108 TYR A O 1
ATOM 851 N N . ILE A 1 109 ? 9.340 -12.730 2.848 1.00 93.69 109 ILE A N 1
ATOM 852 C CA . ILE A 1 109 ? 10.424 -13.645 3.246 1.00 93.69 109 ILE A CA 1
ATOM 853 C C . ILE A 1 109 ? 9.911 -15.088 3.304 1.00 93.69 109 ILE A C 1
ATOM 855 O O . ILE A 1 109 ? 10.574 -15.997 2.802 1.00 93.69 109 ILE A O 1
ATOM 859 N N . LEU A 1 110 ? 8.720 -15.308 3.870 1.00 94.62 110 LEU A N 1
ATOM 860 C CA . LEU A 1 110 ? 8.100 -16.632 3.919 1.00 94.62 110 LEU A CA 1
ATOM 861 C C . LEU A 1 110 ? 7.814 -17.172 2.510 1.00 94.62 110 LEU A C 1
ATOM 863 O O . LEU A 1 110 ? 8.196 -18.301 2.214 1.00 94.62 110 LEU A O 1
ATOM 867 N N . SER A 1 111 ? 7.222 -16.384 1.607 1.00 94.00 111 SER A N 1
ATOM 868 C CA . SER A 1 111 ? 7.003 -16.826 0.221 1.00 94.00 111 SER A CA 1
ATOM 869 C C . SER A 1 111 ? 8.299 -17.156 -0.497 1.00 94.00 111 SER A C 1
ATOM 871 O O . SER A 1 111 ? 8.370 -18.182 -1.167 1.00 94.00 111 SER A O 1
ATOM 873 N N . PHE A 1 112 ? 9.324 -16.321 -0.330 1.00 92.19 112 PHE A N 1
ATOM 874 C CA . PHE A 1 112 ? 10.617 -16.538 -0.964 1.00 92.19 112 PHE A CA 1
ATOM 875 C C . PHE A 1 112 ? 11.268 -17.834 -0.464 1.00 92.19 112 PHE A C 1
ATOM 877 O O . PHE A 1 112 ? 11.823 -18.598 -1.246 1.00 92.19 112 PHE A O 1
ATOM 884 N N . THR A 1 113 ? 11.135 -18.123 0.833 1.00 95.31 113 THR A N 1
ATOM 885 C CA . THR A 1 113 ? 11.718 -19.320 1.455 1.00 95.31 113 THR A CA 1
ATOM 886 C C . THR A 1 113 ? 10.995 -20.608 1.048 1.00 95.31 113 THR A C 1
ATOM 888 O O . THR A 1 113 ? 11.648 -21.630 0.854 1.00 95.31 113 THR A O 1
ATOM 891 N N . TYR A 1 114 ? 9.662 -20.583 0.931 1.00 95.69 114 TYR A N 1
ATOM 892 C CA . TYR A 1 114 ? 8.856 -21.806 0.790 1.00 95.69 114 TYR A CA 1
ATOM 893 C C . TYR A 1 114 ? 8.275 -22.052 -0.607 1.00 95.69 114 TYR A C 1
ATOM 895 O O . TYR A 1 114 ? 8.022 -23.204 -0.946 1.00 95.69 114 TYR A O 1
ATOM 903 N N . ILE A 1 115 ? 8.026 -21.005 -1.398 1.00 92.25 115 ILE A N 1
ATOM 904 C CA . ILE A 1 115 ? 7.331 -21.104 -2.696 1.00 92.25 115 ILE A CA 1
ATOM 905 C C . ILE A 1 115 ? 8.275 -20.766 -3.868 1.00 92.25 115 ILE A C 1
ATOM 907 O O . ILE A 1 115 ? 8.015 -21.199 -4.985 1.00 92.25 115 ILE A O 1
ATOM 911 N N . GLN A 1 116 ? 9.404 -20.091 -3.600 1.00 89.31 116 GLN A N 1
ATOM 912 C CA . GLN A 1 116 ? 10.446 -19.634 -4.541 1.00 89.31 116 GLN A CA 1
ATOM 913 C C . GLN A 1 116 ? 9.972 -18.623 -5.597 1.00 89.31 116 GLN A C 1
ATOM 915 O O . GLN A 1 116 ? 10.581 -17.564 -5.695 1.00 89.31 116 GLN A O 1
ATOM 920 N N . ASP A 1 117 ? 8.857 -18.877 -6.284 1.00 91.88 117 ASP A N 1
ATOM 921 C CA . ASP A 1 117 ? 8.260 -17.971 -7.268 1.00 91.88 117 ASP A CA 1
ATOM 922 C C . ASP A 1 117 ? 6.767 -17.782 -6.995 1.00 91.88 117 ASP A C 1
ATOM 924 O O . ASP A 1 117 ? 5.931 -18.648 -7.261 1.00 91.88 117 ASP A O 1
ATOM 928 N N . LEU A 1 118 ? 6.416 -16.618 -6.448 1.00 94.19 118 LEU A N 1
ATOM 929 C CA . LEU A 1 118 ? 5.020 -16.234 -6.297 1.00 94.19 118 LEU A CA 1
ATOM 930 C C . LEU A 1 118 ? 4.495 -15.696 -7.628 1.00 94.19 118 LEU A C 1
ATOM 932 O O . LEU A 1 118 ? 5.118 -14.839 -8.254 1.00 94.19 118 LEU A O 1
ATOM 936 N N . SER A 1 119 ? 3.313 -16.151 -8.038 1.00 95.94 119 SER A N 1
ATOM 937 C CA . SER A 1 119 ? 2.628 -15.525 -9.165 1.00 95.94 119 SER A CA 1
ATOM 938 C C . SER A 1 119 ? 2.268 -14.065 -8.828 1.00 95.94 119 SER A C 1
ATOM 940 O O . SER A 1 119 ? 2.172 -13.703 -7.645 1.00 95.94 119 SER A O 1
ATOM 942 N N . PRO A 1 120 ? 2.027 -13.202 -9.830 1.00 91.69 120 PRO A N 1
ATOM 943 C CA . PRO A 1 120 ? 1.564 -11.833 -9.597 1.00 91.69 120 PRO A CA 1
ATOM 944 C C . PRO A 1 120 ? 0.315 -11.758 -8.702 1.00 91.69 120 PRO A C 1
ATOM 946 O O . PRO A 1 120 ? 0.217 -10.888 -7.835 1.00 91.69 120 PRO A O 1
ATOM 949 N N . GLU A 1 121 ? -0.615 -12.707 -8.848 1.00 92.38 121 GLU A N 1
ATOM 950 C CA . GLU A 1 121 ? -1.810 -12.824 -8.002 1.00 92.38 121 GLU A CA 1
ATOM 951 C C . GLU A 1 121 ? -1.450 -13.174 -6.551 1.00 92.38 121 GLU A C 1
ATOM 953 O O . GLU A 1 121 ? -2.090 -12.694 -5.610 1.00 92.38 121 GLU A O 1
ATOM 958 N N . GLY A 1 122 ? -0.400 -13.974 -6.355 1.00 92.56 122 GLY A N 1
ATOM 959 C CA . GLY A 1 122 ? 0.150 -14.290 -5.042 1.00 92.56 122 GLY A CA 1
ATOM 960 C C . GLY A 1 122 ? 0.692 -13.050 -4.331 1.00 92.56 122 GLY A C 1
ATOM 961 O O . GLY A 1 122 ? 0.318 -12.793 -3.185 1.00 92.56 122 GLY A O 1
ATOM 962 N N . TYR A 1 123 ? 1.495 -12.231 -5.020 1.00 92.12 123 TYR A N 1
ATOM 963 C CA . TYR A 1 123 ? 1.992 -10.965 -4.464 1.00 92.12 123 TYR A CA 1
ATOM 964 C C . TYR A 1 123 ? 0.851 -10.001 -4.132 1.00 92.12 123 TYR A C 1
ATOM 966 O O . TYR A 1 123 ? 0.844 -9.380 -3.066 1.00 92.12 123 TYR A O 1
ATOM 974 N N . PHE A 1 124 ? -0.159 -9.918 -5.000 1.00 91.50 124 PHE A N 1
ATOM 975 C CA . PHE A 1 124 ? -1.344 -9.110 -4.730 1.00 91.50 124 PHE A CA 1
ATOM 976 C C . PHE A 1 124 ? -2.106 -9.611 -3.494 1.00 91.50 124 PHE A C 1
ATOM 978 O O . PHE A 1 124 ? -2.492 -8.819 -2.637 1.00 91.50 124 PHE A O 1
ATOM 985 N N . THR A 1 125 ? -2.252 -10.926 -3.329 1.00 94.12 125 THR A N 1
ATOM 986 C CA . THR A 1 125 ? -2.899 -11.523 -2.150 1.00 94.12 125 THR A CA 1
ATOM 987 C C . THR A 1 125 ? -2.129 -11.218 -0.860 1.00 94.12 125 THR A C 1
ATOM 989 O O . THR A 1 125 ? -2.734 -10.832 0.142 1.00 94.12 125 THR A O 1
ATOM 992 N N . GLN A 1 126 ? -0.795 -11.311 -0.873 1.00 94.62 126 GLN A N 1
ATOM 993 C CA . GLN A 1 126 ? 0.046 -10.910 0.264 1.00 94.62 126 GLN A CA 1
ATOM 994 C C . GLN A 1 126 ? -0.126 -9.434 0.625 1.00 94.62 126 GLN A C 1
ATOM 996 O O . GLN A 1 126 ? -0.184 -9.074 1.807 1.00 94.62 126 GLN A O 1
ATOM 1001 N N . PHE A 1 127 ? -0.245 -8.580 -0.390 1.00 93.00 127 PHE A N 1
ATOM 1002 C CA . PHE A 1 127 ? -0.505 -7.160 -0.213 1.00 93.00 127 PHE A CA 1
ATOM 1003 C C . PHE A 1 127 ? -1.873 -6.920 0.449 1.00 93.00 127 PHE A C 1
ATOM 1005 O O . PHE A 1 127 ? -1.956 -6.183 1.434 1.00 93.00 127 PHE A O 1
ATOM 1012 N N . LEU A 1 128 ? -2.930 -7.609 -0.003 1.00 94.44 128 LEU A N 1
ATOM 1013 C CA . LEU A 1 128 ? -4.270 -7.535 0.599 1.00 94.44 128 LEU A CA 1
ATOM 1014 C C . LEU A 1 128 ? -4.286 -7.984 2.066 1.00 94.44 128 LEU A C 1
ATOM 1016 O O . LEU A 1 128 ? -4.872 -7.302 2.910 1.00 94.44 128 LEU A O 1
ATOM 1020 N N . ILE A 1 129 ? -3.614 -9.094 2.390 1.00 96.19 129 ILE A N 1
ATOM 1021 C CA . ILE A 1 129 ? -3.497 -9.592 3.772 1.00 96.19 129 ILE A CA 1
ATOM 1022 C C . ILE A 1 129 ? -2.789 -8.556 4.654 1.00 96.19 129 ILE A C 1
ATOM 1024 O O . ILE A 1 129 ? -3.240 -8.263 5.764 1.00 96.19 129 ILE A O 1
ATOM 1028 N N . SER A 1 130 ? -1.716 -7.952 4.144 1.00 95.62 130 SER A N 1
ATOM 1029 C CA . SER A 1 130 ? -0.970 -6.908 4.853 1.00 95.62 130 SER A CA 1
ATOM 1030 C C . SER A 1 130 ? -1.834 -5.674 5.137 1.00 95.62 130 SER A C 1
ATOM 1032 O O . SER A 1 130 ? -1.800 -5.144 6.251 1.00 95.62 130 SER A O 1
ATOM 1034 N N . ILE A 1 131 ? -2.668 -5.241 4.182 1.00 95.19 131 ILE A N 1
ATOM 1035 C CA . ILE A 1 131 ? -3.623 -4.138 4.392 1.00 95.19 131 ILE A CA 1
ATOM 1036 C C . ILE A 1 131 ? -4.703 -4.511 5.398 1.00 95.19 131 ILE A C 1
ATOM 1038 O O . ILE A 1 131 ? -5.037 -3.686 6.247 1.00 95.19 131 ILE A O 1
ATOM 1042 N N . LEU A 1 132 ? -5.234 -5.734 5.344 1.00 96.62 132 LEU A N 1
ATOM 1043 C CA . LEU A 1 132 ? -6.240 -6.192 6.301 1.00 96.62 132 LEU A CA 1
ATOM 1044 C C . LEU A 1 132 ? -5.706 -6.117 7.736 1.00 96.62 132 LEU A C 1
ATOM 1046 O O . LEU A 1 132 ? -6.375 -5.580 8.619 1.00 96.62 132 LEU A O 1
ATOM 1050 N N . ILE A 1 133 ? -4.483 -6.611 7.958 1.00 96.44 133 ILE A N 1
ATOM 1051 C CA . ILE A 1 133 ? -3.831 -6.601 9.274 1.00 96.44 133 ILE A CA 1
ATOM 1052 C C . ILE A 1 133 ? -3.478 -5.171 9.703 1.00 96.44 133 ILE A C 1
ATOM 1054 O O . ILE A 1 133 ? -3.664 -4.803 10.864 1.00 96.44 133 ILE A O 1
ATOM 1058 N N . SER A 1 134 ? -3.029 -4.332 8.771 1.00 96.06 134 SER A N 1
ATOM 1059 C CA . SER A 1 134 ? -2.793 -2.911 9.026 1.00 96.06 134 SER A CA 1
ATOM 1060 C C . SER A 1 134 ? -4.073 -2.191 9.463 1.00 96.06 134 SER A C 1
ATOM 1062 O O . SER A 1 134 ? -4.106 -1.582 10.535 1.00 96.06 134 SER A O 1
ATOM 1064 N N . GLY A 1 135 ? -5.156 -2.334 8.693 1.00 94.38 135 GLY A N 1
ATOM 1065 C CA . GLY A 1 135 ? -6.475 -1.798 9.019 1.00 94.38 135 GLY A CA 1
ATOM 1066 C C . GLY A 1 135 ? -6.971 -2.307 10.371 1.00 94.38 135 GLY A C 1
ATOM 1067 O O . GLY A 1 135 ? -7.429 -1.515 11.192 1.00 94.38 135 GLY A O 1
ATOM 1068 N N . PHE A 1 136 ? -6.790 -3.600 10.653 1.00 96.75 136 PHE A N 1
ATOM 1069 C CA . PHE A 1 136 ? -7.090 -4.205 11.951 1.00 96.75 136 PHE A CA 1
ATOM 1070 C C . PHE A 1 136 ? -6.380 -3.508 13.111 1.00 96.75 136 PHE A C 1
ATOM 1072 O O . PHE A 1 136 ? -7.032 -3.110 14.079 1.00 96.75 136 PHE A O 1
ATOM 1079 N N . MET A 1 137 ? -5.066 -3.300 13.011 1.00 96.50 137 MET A N 1
ATOM 1080 C CA . MET A 1 137 ? -4.293 -2.630 14.060 1.00 96.50 137 MET A CA 1
ATOM 1081 C C . MET A 1 137 ? -4.760 -1.188 14.278 1.00 96.50 137 MET A C 1
ATOM 1083 O O . MET A 1 137 ? -4.952 -0.755 15.418 1.00 96.50 137 MET A O 1
ATOM 1087 N N . VAL A 1 138 ? -5.009 -0.455 13.192 1.00 94.88 138 VAL A N 1
ATOM 1088 C CA . VAL A 1 138 ? -5.519 0.922 13.245 1.00 94.88 138 VAL A CA 1
ATOM 1089 C C . VAL A 1 138 ? -6.897 0.974 13.907 1.00 94.88 138 VAL A C 1
ATOM 1091 O O . VAL A 1 138 ? -7.134 1.812 14.785 1.00 94.88 138 VAL A O 1
ATOM 1094 N N . GLY A 1 139 ? -7.791 0.061 13.527 1.00 94.50 139 GLY A N 1
ATOM 1095 C CA . GLY A 1 139 ? -9.123 -0.085 14.102 1.00 94.50 139 GLY A CA 1
ATOM 1096 C C . GLY A 1 139 ? -9.080 -0.405 15.592 1.00 94.50 139 GLY A C 1
ATOM 1097 O O . GLY A 1 139 ? -9.728 0.273 16.390 1.00 94.50 139 GLY A O 1
ATOM 1098 N N . TYR A 1 140 ? -8.248 -1.371 15.989 1.00 95.56 140 TYR A N 1
ATOM 1099 C CA . TYR A 1 140 ? -8.084 -1.782 17.382 1.00 95.56 140 TYR A CA 1
ATOM 1100 C C . TYR A 1 140 ? -7.615 -0.620 18.268 1.00 95.56 140 TYR A C 1
ATOM 1102 O O . TYR A 1 140 ? -8.209 -0.343 19.308 1.00 95.56 140 TYR A O 1
ATOM 1110 N N . LEU A 1 141 ? -6.610 0.143 17.829 1.00 93.69 141 LEU A N 1
ATOM 1111 C CA . LEU A 1 141 ? -6.107 1.315 18.564 1.00 93.69 141 LEU A CA 1
ATOM 1112 C C . LEU A 1 141 ? -7.096 2.493 18.578 1.00 93.69 141 LEU A C 1
ATOM 1114 O O . LEU A 1 141 ? -7.076 3.356 19.467 1.00 93.69 141 LEU A O 1
ATOM 1118 N N . SER A 1 142 ? -7.993 2.527 17.599 1.00 91.06 142 SER A N 1
ATOM 1119 C CA . SER A 1 142 ? -9.048 3.530 17.483 1.00 91.06 142 SER A CA 1
ATOM 1120 C C . SER A 1 142 ? -10.330 3.144 18.219 1.00 91.06 142 SER A C 1
ATOM 1122 O O . SER A 1 142 ? -11.206 4.000 18.352 1.00 91.06 142 SER A O 1
ATOM 1124 N N . GLY A 1 143 ? -10.395 1.928 18.778 1.00 82.00 143 GLY A N 1
ATOM 1125 C CA . GLY A 1 143 ? -11.599 1.188 19.181 1.00 82.00 143 GLY A CA 1
ATOM 1126 C C . GLY A 1 143 ? -12.577 1.844 20.162 1.00 82.00 143 GLY A C 1
ATOM 1127 O O . GLY A 1 143 ? -13.652 1.304 20.413 1.00 82.00 143 GLY A O 1
ATOM 1128 N N . LYS A 1 144 ? -12.278 3.048 20.658 1.00 84.38 144 LYS A N 1
ATOM 1129 C CA . LYS A 1 144 ? -13.260 3.900 21.342 1.00 84.38 144 LYS A CA 1
ATOM 1130 C C . LYS A 1 144 ? -14.428 4.299 20.427 1.00 84.38 144 LYS A C 1
ATOM 1132 O O . LYS A 1 144 ? -15.540 4.410 20.920 1.00 84.38 144 LYS A O 1
ATOM 1137 N N . SER A 1 145 ? -14.220 4.460 19.117 1.00 88.44 145 SER A N 1
ATOM 1138 C CA . SER A 1 145 ? -15.270 4.832 18.150 1.00 88.44 145 SER A CA 1
ATOM 1139 C C . SER A 1 145 ? -15.235 3.921 16.919 1.00 88.44 145 SER A C 1
ATOM 1141 O O . SER A 1 145 ? -14.185 3.798 16.284 1.00 88.44 145 SER A O 1
ATOM 1143 N N . TYR A 1 146 ? -16.380 3.316 16.567 1.00 89.00 146 TYR A N 1
ATOM 1144 C CA . TYR A 1 146 ? -16.550 2.559 15.315 1.00 89.00 146 TYR A CA 1
ATOM 1145 C C . TYR A 1 146 ? -16.228 3.416 14.102 1.00 89.00 146 TYR A C 1
ATOM 1147 O O . TYR A 1 146 ? -15.440 3.016 13.248 1.00 89.00 146 TYR A O 1
ATOM 1155 N N . PHE A 1 147 ? -16.782 4.625 14.080 1.00 89.06 147 PHE A N 1
ATOM 1156 C CA . PHE A 1 147 ? -16.602 5.565 12.988 1.00 89.06 147 PHE A CA 1
ATOM 1157 C C . PHE A 1 147 ? -15.123 5.900 12.763 1.00 89.06 147 PHE A C 1
ATOM 1159 O O . PHE A 1 147 ? -14.651 5.858 11.631 1.00 89.06 147 PHE A O 1
ATOM 1166 N N . ASN A 1 148 ? -14.354 6.121 13.838 1.00 89.31 148 ASN A N 1
ATOM 1167 C CA . ASN A 1 148 ? -12.921 6.400 13.717 1.00 89.31 148 ASN A CA 1
ATOM 1168 C C . ASN A 1 148 ? -12.154 5.202 13.143 1.00 89.31 148 ASN A C 1
ATOM 1170 O O . ASN A 1 148 ? -11.293 5.389 12.290 1.00 89.31 148 ASN A O 1
ATOM 1174 N N . GLY A 1 149 ? -12.450 3.979 13.593 1.00 87.50 149 GLY A N 1
ATOM 1175 C CA . GLY A 1 149 ? -11.787 2.785 13.064 1.00 87.50 149 GLY A CA 1
ATOM 1176 C C . GLY A 1 149 ? -12.095 2.538 11.586 1.00 87.50 149 GLY A C 1
ATOM 1177 O O . GLY A 1 149 ? -11.180 2.237 10.825 1.00 87.50 149 GLY A O 1
ATOM 1178 N N . ILE A 1 150 ? -13.351 2.734 11.169 1.00 90.38 150 ILE A N 1
ATOM 1179 C CA . ILE A 1 150 ? -13.771 2.598 9.766 1.00 90.38 150 ILE A CA 1
ATOM 1180 C C . ILE A 1 150 ? -13.100 3.664 8.894 1.00 90.38 150 ILE A C 1
ATOM 1182 O O . ILE A 1 150 ? -12.506 3.318 7.876 1.00 90.38 150 ILE A O 1
ATOM 1186 N N . ILE A 1 151 ? -13.137 4.939 9.300 1.00 91.81 151 ILE A N 1
ATOM 1187 C CA . ILE A 1 151 ? -12.505 6.037 8.548 1.00 91.81 151 ILE A CA 1
ATOM 1188 C C . ILE A 1 151 ? -11.007 5.815 8.408 1.00 91.81 151 ILE A C 1
ATOM 1190 O O . ILE A 1 151 ? -10.456 5.987 7.325 1.00 91.81 151 ILE A O 1
ATOM 1194 N N . LEU A 1 152 ? -10.330 5.445 9.493 1.00 90.06 152 LEU A N 1
ATOM 1195 C CA . LEU A 1 152 ? -8.887 5.259 9.443 1.00 90.06 152 LEU A CA 1
ATOM 1196 C C . LEU A 1 152 ? -8.509 4.009 8.635 1.00 90.06 152 LEU A C 1
ATOM 1198 O O . LEU A 1 152 ? -7.512 4.038 7.920 1.00 90.06 152 LEU A O 1
ATOM 1202 N N . GLY A 1 153 ? -9.323 2.951 8.668 1.00 88.25 15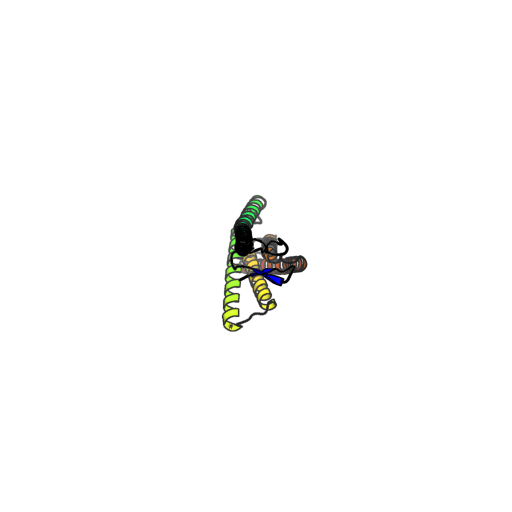3 GLY A N 1
ATOM 1203 C CA . GLY A 1 153 ? -9.179 1.802 7.772 1.00 88.25 153 GLY A CA 1
ATOM 1204 C C . GLY A 1 153 ? -9.367 2.171 6.295 1.00 88.25 153 GLY A C 1
ATOM 1205 O O . GLY A 1 153 ? -8.555 1.787 5.454 1.00 88.25 153 GLY A O 1
ATOM 1206 N N . LEU A 1 154 ? -10.389 2.973 5.982 1.00 92.00 154 LEU A N 1
ATOM 1207 C CA . LEU A 1 154 ? -10.632 3.526 4.645 1.00 92.00 154 LEU A CA 1
ATOM 1208 C C . LEU A 1 154 ? -9.437 4.343 4.149 1.00 92.00 154 LEU A C 1
ATOM 1210 O O . LEU A 1 154 ? -8.970 4.127 3.032 1.00 92.00 154 LEU A O 1
ATOM 1214 N N . LEU A 1 155 ? -8.917 5.229 5.000 1.00 90.81 155 LEU A N 1
ATOM 1215 C CA . LEU A 1 155 ? -7.752 6.056 4.703 1.00 90.81 155 LEU A CA 1
ATOM 1216 C C . LEU A 1 155 ? -6.526 5.197 4.371 1.00 90.81 155 LEU A C 1
ATOM 1218 O O . LEU A 1 155 ? -5.841 5.475 3.393 1.00 90.81 155 LEU A O 1
ATOM 1222 N N . MET A 1 156 ? -6.270 4.135 5.144 1.00 90.00 156 MET A N 1
ATOM 1223 C CA . MET A 1 156 ? -5.157 3.221 4.870 1.00 90.00 156 MET A CA 1
ATOM 1224 C C . MET A 1 156 ? -5.292 2.566 3.494 1.00 90.00 156 MET A C 1
ATOM 1226 O O . MET A 1 156 ? -4.337 2.580 2.721 1.00 90.00 156 MET A O 1
ATOM 1230 N N . GLY A 1 157 ? -6.481 2.063 3.151 1.00 87.25 157 GLY A N 1
ATOM 1231 C CA . GLY A 1 157 ? -6.732 1.500 1.823 1.00 87.25 157 GLY A CA 1
ATOM 1232 C C . GLY A 1 157 ? -6.510 2.511 0.692 1.00 87.25 157 GLY A C 1
ATOM 1233 O O . GLY A 1 157 ? -5.861 2.191 -0.303 1.00 87.25 157 GLY A O 1
ATOM 1234 N N . MET A 1 158 ? -6.966 3.755 0.878 1.00 90.50 158 MET A N 1
ATOM 1235 C CA . MET A 1 158 ? -6.753 4.834 -0.093 1.00 90.50 158 MET A CA 1
ATOM 1236 C C . MET A 1 158 ? -5.269 5.171 -0.271 1.00 90.50 158 MET A C 1
ATOM 1238 O O . MET A 1 158 ? -4.816 5.283 -1.407 1.00 90.50 158 MET A O 1
ATOM 1242 N N . ILE A 1 159 ? -4.490 5.291 0.810 1.00 89.06 159 ILE A N 1
ATOM 1243 C CA . ILE A 1 159 ? -3.063 5.636 0.701 1.00 89.06 159 ILE A CA 1
ATOM 1244 C C . ILE A 1 159 ? -2.307 4.555 -0.077 1.00 89.06 159 ILE A C 1
ATOM 1246 O O . ILE A 1 159 ? -1.507 4.877 -0.953 1.00 89.06 159 ILE A O 1
ATOM 1250 N N . PHE A 1 160 ? -2.597 3.277 0.174 1.00 87.88 160 PHE A N 1
ATOM 1251 C CA . PHE A 1 160 ? -1.938 2.189 -0.551 1.00 87.88 160 PHE A CA 1
ATOM 1252 C C . PHE A 1 160 ? -2.374 2.061 -2.017 1.00 87.88 160 PHE A C 1
ATOM 1254 O O . PHE A 1 160 ? -1.595 1.578 -2.837 1.00 87.88 160 PHE A O 1
ATOM 1261 N N . SER A 1 161 ? -3.563 2.550 -2.384 1.00 90.06 161 SER A N 1
ATOM 1262 C CA . SER A 1 161 ? -4.015 2.568 -3.785 1.00 90.06 161 SER A CA 1
ATOM 1263 C C . SER A 1 161 ? -3.189 3.481 -4.696 1.00 90.06 161 SER A C 1
ATOM 1265 O O . SER A 1 161 ? -3.132 3.245 -5.902 1.00 90.06 161 SER A O 1
ATOM 1267 N N . ILE A 1 162 ? -2.471 4.462 -4.129 1.00 86.06 162 ILE A N 1
ATOM 1268 C CA . ILE A 1 162 ? -1.562 5.350 -4.875 1.00 86.06 162 ILE A CA 1
ATOM 1269 C C . ILE A 1 162 ? -0.457 4.543 -5.583 1.00 86.06 162 ILE A C 1
ATOM 1271 O O . ILE A 1 162 ? 0.045 4.971 -6.618 1.00 86.06 162 ILE A O 1
ATOM 1275 N N . GLY A 1 163 ? -0.120 3.344 -5.092 1.00 81.38 163 GLY A N 1
ATOM 1276 C CA . GLY A 1 163 ? 0.836 2.451 -5.752 1.00 81.38 163 GLY A CA 1
ATOM 1277 C C . GLY A 1 163 ? 0.353 1.835 -7.076 1.00 81.38 163 GLY A C 1
ATOM 1278 O O . GLY A 1 163 ? 1.162 1.262 -7.796 1.00 81.38 163 GLY A O 1
ATOM 1279 N N . PHE A 1 164 ? -0.937 1.945 -7.422 1.00 85.75 164 PHE A N 1
ATOM 1280 C CA . PHE A 1 164 ? -1.551 1.282 -8.587 1.00 85.75 164 PHE A CA 1
ATOM 1281 C C . PHE A 1 164 ? -1.832 2.234 -9.766 1.00 85.75 164 PHE A C 1
ATOM 1283 O O . PHE A 1 164 ? -2.696 1.963 -10.602 1.00 85.75 164 PHE A O 1
ATOM 1290 N N . THR A 1 165 ? -1.098 3.345 -9.861 1.00 84.38 165 THR A N 1
ATOM 1291 C CA . THR A 1 165 ? -1.319 4.439 -10.829 1.00 84.38 165 THR A CA 1
ATOM 1292 C C . THR A 1 165 ? -0.872 4.149 -12.264 1.00 84.38 165 THR A C 1
ATOM 1294 O O . THR A 1 165 ? -1.118 4.970 -13.145 1.00 84.38 165 THR A O 1
ATOM 1297 N N . ASN A 1 166 ? -0.276 2.983 -12.534 1.00 82.12 166 ASN A N 1
ATOM 1298 C CA . ASN A 1 166 ? 0.231 2.626 -13.867 1.00 82.12 166 ASN A CA 1
ATOM 1299 C C . ASN A 1 166 ? -0.864 2.576 -14.953 1.00 82.12 166 ASN A C 1
ATOM 1301 O O . ASN A 1 166 ? -0.581 2.811 -16.124 1.00 82.12 166 ASN A O 1
ATOM 1305 N N . ASN A 1 167 ? -2.112 2.266 -14.589 1.00 90.44 167 ASN A N 1
ATOM 1306 C CA . ASN A 1 167 ? -3.272 2.302 -15.480 1.00 90.44 167 ASN A CA 1
ATOM 1307 C C . ASN A 1 167 ? -4.522 2.714 -14.682 1.00 90.44 167 ASN A C 1
ATOM 1309 O O . ASN A 1 167 ? -4.674 2.347 -13.518 1.00 90.44 167 ASN A O 1
ATOM 1313 N N . ILE A 1 168 ? -5.446 3.450 -15.303 1.00 87.69 168 ILE A N 1
ATOM 1314 C CA . ILE A 1 168 ? -6.701 3.867 -14.663 1.00 87.69 168 ILE A CA 1
ATOM 1315 C C . ILE A 1 168 ? -7.545 2.681 -14.171 1.00 87.69 168 ILE A C 1
ATOM 1317 O O . ILE A 1 168 ? -8.133 2.757 -13.097 1.00 87.69 168 ILE A O 1
ATOM 1321 N N . ILE A 1 169 ? -7.563 1.561 -14.901 1.00 91.19 169 ILE A N 1
ATOM 1322 C CA . ILE A 1 169 ? -8.311 0.355 -14.521 1.00 91.19 169 ILE A CA 1
ATOM 1323 C C . ILE A 1 169 ? -7.692 -0.280 -13.273 1.00 91.19 169 ILE A C 1
ATOM 1325 O O . ILE A 1 169 ? -8.411 -0.602 -12.328 1.00 91.19 169 ILE A O 1
ATOM 1329 N N . THR A 1 170 ? -6.362 -0.422 -13.234 1.00 87.56 170 THR A N 1
ATOM 1330 C CA . THR A 1 170 ? -5.662 -0.971 -12.061 1.00 87.56 170 THR A CA 1
ATOM 1331 C C . THR A 1 170 ? -5.762 -0.037 -10.866 1.00 87.56 170 THR A C 1
ATOM 1333 O O . THR A 1 170 ? -5.909 -0.511 -9.743 1.00 87.56 170 THR A O 1
ATOM 1336 N N . PHE A 1 171 ? -5.751 1.277 -11.097 1.00 86.88 171 PHE A N 1
ATOM 1337 C CA . PHE A 1 171 ? -5.954 2.273 -10.056 1.00 86.88 171 PHE A CA 1
ATOM 1338 C C . PHE A 1 171 ? -7.358 2.177 -9.459 1.00 86.88 171 PHE A C 1
ATOM 1340 O O . PHE A 1 171 ? -7.483 2.078 -8.245 1.00 86.88 171 PHE A O 1
ATOM 1347 N N . ILE A 1 172 ? -8.412 2.140 -10.285 1.00 89.69 172 ILE A N 1
ATOM 1348 C CA . ILE A 1 172 ? -9.799 2.002 -9.811 1.00 89.69 172 ILE A CA 1
ATOM 1349 C C . ILE A 1 172 ? -9.981 0.668 -9.077 1.00 89.69 172 ILE A C 1
ATOM 1351 O O . ILE A 1 172 ? -10.531 0.642 -7.975 1.00 89.69 172 ILE A O 1
ATOM 1355 N N . GLY A 1 173 ? -9.485 -0.432 -9.651 1.00 88.31 173 GLY A N 1
ATOM 1356 C CA . GLY A 1 173 ? -9.548 -1.756 -9.032 1.00 88.31 173 GLY A CA 1
ATOM 1357 C C . GLY A 1 173 ? -8.817 -1.806 -7.689 1.00 88.31 173 GLY A C 1
ATOM 1358 O O . GLY A 1 173 ? -9.370 -2.298 -6.703 1.00 88.31 173 GLY A O 1
ATOM 1359 N N . GLY A 1 174 ? -7.611 -1.238 -7.624 1.00 89.19 174 GLY A N 1
ATOM 1360 C CA . GLY A 1 174 ? -6.840 -1.085 -6.394 1.00 89.19 174 GLY A CA 1
ATOM 1361 C C . GLY A 1 174 ? -7.563 -0.202 -5.381 1.00 89.19 174 GLY A C 1
ATOM 1362 O O . GLY A 1 174 ? -7.765 -0.610 -4.247 1.00 89.19 174 GLY A O 1
ATOM 1363 N N . PHE A 1 175 ? -8.043 0.971 -5.779 1.00 90.19 175 PHE A N 1
ATOM 1364 C CA . PHE A 1 175 ? -8.776 1.879 -4.901 1.00 90.19 175 PHE A CA 1
ATOM 1365 C C . PHE A 1 175 ? -9.981 1.193 -4.249 1.00 90.19 175 PHE A C 1
ATOM 1367 O O . PHE A 1 175 ? -10.082 1.162 -3.026 1.00 90.19 175 PHE A O 1
ATOM 1374 N N . VAL A 1 176 ? -10.847 0.556 -5.042 1.00 93.56 176 VAL A N 1
ATOM 1375 C CA . VAL A 1 176 ? -12.025 -0.148 -4.515 1.00 93.56 176 VAL A CA 1
ATOM 1376 C C . VAL A 1 176 ? -11.607 -1.300 -3.599 1.00 93.56 176 VAL A C 1
ATOM 1378 O O . VAL A 1 176 ? -12.054 -1.372 -2.453 1.00 93.56 176 VAL A O 1
ATOM 1381 N N . THR A 1 177 ? -10.721 -2.182 -4.066 1.00 93.00 177 THR A N 1
ATOM 1382 C CA . THR A 1 177 ? -10.352 -3.398 -3.325 1.00 93.00 177 THR A CA 1
ATOM 1383 C C . THR A 1 177 ? -9.631 -3.062 -2.021 1.00 93.00 177 THR A C 1
ATOM 1385 O O . THR A 1 177 ? -9.998 -3.556 -0.955 1.00 93.00 177 THR A O 1
ATOM 1388 N N . LEU A 1 178 ? -8.633 -2.181 -2.065 1.00 93.00 178 LEU A N 1
ATOM 1389 C CA . LEU A 1 178 ? -7.812 -1.851 -0.902 1.00 93.00 178 LEU A CA 1
ATOM 1390 C C . LEU A 1 178 ? -8.604 -1.049 0.133 1.00 93.00 178 LEU A C 1
ATOM 1392 O O . LEU A 1 178 ? -8.433 -1.274 1.331 1.00 93.00 178 LEU A O 1
ATOM 1396 N N . THR A 1 179 ? -9.523 -0.173 -0.292 1.00 92.94 179 THR A N 1
ATOM 1397 C CA . THR A 1 179 ? -10.441 0.511 0.629 1.00 92.94 179 THR A CA 1
ATOM 1398 C C . THR A 1 179 ? -11.395 -0.467 1.315 1.00 92.94 179 THR A C 1
ATOM 1400 O O . THR A 1 179 ? -11.610 -0.347 2.524 1.00 92.94 179 THR A O 1
ATOM 1403 N N . VAL A 1 180 ? -11.920 -1.474 0.607 1.00 96.19 180 VAL A N 1
ATOM 1404 C CA . VAL A 1 180 ? -12.756 -2.525 1.219 1.00 96.19 180 VAL A CA 1
ATOM 1405 C C . VAL A 1 180 ? -11.961 -3.334 2.248 1.00 96.19 180 VAL A C 1
ATOM 1407 O O . VAL A 1 180 ? -12.429 -3.533 3.369 1.00 96.19 180 VAL A O 1
ATOM 1410 N N . PHE A 1 181 ? -10.735 -3.751 1.932 1.00 95.88 181 PHE A N 1
ATOM 1411 C CA . PHE A 1 181 ? -9.897 -4.495 2.879 1.00 95.88 181 PHE A CA 1
ATOM 1412 C C . PHE A 1 181 ? -9.489 -3.647 4.091 1.00 95.88 181 PHE A C 1
ATOM 1414 O O . PHE A 1 181 ? -9.574 -4.113 5.229 1.00 95.88 181 PHE A O 1
ATOM 1421 N N . GLY A 1 182 ? -9.114 -2.384 3.874 1.00 93.75 182 GLY A N 1
ATOM 1422 C CA . GLY A 1 182 ? -8.760 -1.455 4.945 1.00 93.75 182 GLY A CA 1
ATOM 1423 C C . GLY A 1 182 ? -9.930 -1.170 5.892 1.00 93.75 182 GLY A C 1
ATOM 1424 O O . GLY A 1 182 ? -9.770 -1.255 7.111 1.00 93.75 182 GLY A O 1
ATOM 1425 N N . THR A 1 183 ? -11.124 -0.895 5.354 1.00 94.56 183 THR A N 1
ATOM 1426 C CA . THR A 1 183 ? -12.351 -0.691 6.153 1.00 94.56 183 THR A CA 1
ATOM 1427 C C . THR A 1 183 ? -12.761 -1.943 6.916 1.00 94.56 183 THR A C 1
ATOM 1429 O O . THR A 1 183 ? -13.072 -1.852 8.104 1.00 94.56 183 THR A O 1
ATOM 1432 N N . THR A 1 184 ? -12.710 -3.109 6.267 1.00 96.31 184 THR A N 1
ATOM 1433 C CA . THR A 1 184 ? -13.029 -4.402 6.888 1.00 96.31 184 THR A CA 1
ATOM 1434 C C . THR A 1 184 ? -12.078 -4.692 8.045 1.00 96.31 184 THR A C 1
ATOM 1436 O O . THR A 1 184 ? -12.529 -4.979 9.154 1.00 96.31 184 THR A O 1
ATOM 1439 N N . GLY A 1 185 ? -10.768 -4.527 7.831 1.00 95.38 185 GLY A N 1
ATOM 1440 C CA . GLY A 1 185 ? -9.765 -4.637 8.889 1.00 95.38 185 GLY A CA 1
ATOM 1441 C C . GLY A 1 185 ? -10.065 -3.676 10.038 1.00 95.38 185 GLY A C 1
ATOM 1442 O O . GLY A 1 185 ? -10.181 -4.105 11.185 1.00 95.38 185 GLY A O 1
ATOM 1443 N N . GLY A 1 186 ? -10.287 -2.395 9.728 1.00 94.56 186 GLY A N 1
ATOM 1444 C CA . GLY A 1 186 ? -10.641 -1.360 10.705 1.00 94.56 186 GLY A CA 1
ATOM 1445 C C . GLY A 1 186 ? -11.848 -1.729 11.568 1.00 94.56 186 GLY A C 1
ATOM 1446 O O . GLY A 1 186 ? -11.785 -1.636 12.796 1.00 94.56 186 GLY A O 1
ATOM 1447 N N . LEU A 1 187 ? -12.924 -2.212 10.947 1.00 95.81 187 LEU A N 1
ATOM 1448 C CA . LEU A 1 187 ? -14.133 -2.652 11.640 1.00 95.81 187 LEU A CA 1
ATOM 1449 C C . LEU A 1 187 ? -13.858 -3.838 12.575 1.00 95.81 187 LEU A C 1
ATOM 1451 O O . LEU A 1 187 ? -14.229 -3.784 13.750 1.00 95.81 187 LEU A O 1
ATOM 1455 N N . ILE A 1 188 ? -13.170 -4.877 12.086 1.00 96.94 188 ILE A N 1
ATOM 1456 C CA . ILE A 1 188 ? -12.792 -6.051 12.892 1.00 96.94 188 ILE A CA 1
ATOM 1457 C C . ILE A 1 188 ? -11.952 -5.610 14.098 1.00 96.94 188 ILE A C 1
ATOM 1459 O O . ILE A 1 188 ? -12.214 -6.031 15.226 1.00 96.94 188 ILE A O 1
ATOM 1463 N N . GLY A 1 189 ? -10.987 -4.712 13.887 1.00 95.50 189 GLY A N 1
ATOM 1464 C CA . GLY A 1 189 ? -10.145 -4.159 14.946 1.00 95.50 189 GLY A CA 1
ATOM 1465 C C . GLY A 1 189 ? -10.953 -3.506 16.065 1.00 95.50 189 GLY A C 1
ATOM 1466 O O . GLY A 1 189 ? -10.754 -3.821 17.243 1.00 95.50 189 GLY A O 1
ATOM 1467 N N . VAL A 1 190 ? -11.908 -2.639 15.709 1.00 95.12 190 VAL A N 1
ATOM 1468 C CA . VAL A 1 190 ? -12.781 -1.983 16.696 1.00 95.12 190 VAL A CA 1
ATOM 1469 C C . VAL A 1 190 ? -13.637 -3.001 17.449 1.00 95.12 190 VAL A C 1
ATOM 1471 O O . VAL A 1 190 ? -13.740 -2.915 18.676 1.00 95.12 190 VAL A O 1
ATOM 1474 N N . LEU A 1 191 ? -14.229 -3.970 16.742 1.00 94.88 191 LEU A N 1
ATOM 1475 C CA . LEU A 1 191 ? -15.071 -5.007 17.346 1.00 94.88 191 LEU A CA 1
ATOM 1476 C C . LEU A 1 191 ? -14.301 -5.803 18.407 1.00 94.88 191 LEU A C 1
ATOM 1478 O O . LEU A 1 191 ? -14.788 -5.973 19.527 1.00 94.88 191 LEU A O 1
ATOM 1482 N N . ILE A 1 192 ? -13.072 -6.233 18.093 1.00 95.69 192 ILE A N 1
ATOM 1483 C CA . ILE A 1 192 ? -12.221 -6.962 19.043 1.00 95.69 192 ILE A CA 1
ATOM 1484 C C . ILE A 1 192 ? -11.838 -6.075 20.232 1.00 95.69 192 ILE A C 1
ATOM 1486 O O . ILE A 1 192 ? -11.920 -6.523 21.379 1.00 95.69 192 ILE A O 1
ATOM 1490 N N . TYR A 1 193 ? -11.460 -4.814 19.991 1.00 94.62 193 TYR A N 1
ATOM 1491 C CA . TYR A 1 193 ? -11.124 -3.882 21.069 1.00 94.62 193 TYR A CA 1
ATOM 1492 C C . TYR A 1 193 ? -12.285 -3.708 22.054 1.00 94.62 193 TYR A C 1
ATOM 1494 O O . TYR A 1 193 ? -12.089 -3.852 23.264 1.00 94.62 193 TYR A O 1
ATOM 1502 N N . ARG A 1 194 ? -13.497 -3.431 21.552 1.00 92.69 194 ARG A N 1
ATOM 1503 C CA . ARG A 1 194 ? -14.681 -3.193 22.391 1.00 92.69 194 ARG A CA 1
ATOM 1504 C C . ARG A 1 194 ? -15.096 -4.443 23.158 1.00 92.69 194 ARG A C 1
ATOM 1506 O O . ARG A 1 194 ? -15.350 -4.340 24.358 1.00 92.69 194 ARG A O 1
ATOM 1513 N N . LYS A 1 195 ? -15.071 -5.612 22.504 1.00 93.69 195 LYS A N 1
ATOM 1514 C CA . LYS A 1 195 ? -15.329 -6.907 23.154 1.00 93.69 195 LYS A CA 1
ATOM 1515 C C . LYS A 1 195 ? -14.367 -7.153 24.317 1.00 93.69 195 LYS A C 1
ATOM 1517 O O . LYS A 1 195 ? -14.799 -7.574 25.381 1.00 93.69 195 LYS A O 1
ATOM 1522 N N . LYS A 1 196 ? -13.074 -6.858 24.139 1.00 95.25 196 LYS A N 1
ATOM 1523 C CA . LYS A 1 196 ? -12.051 -7.062 25.177 1.00 95.25 196 LYS A CA 1
ATOM 1524 C C . LYS A 1 196 ? -12.194 -6.113 26.374 1.00 95.25 196 LYS A C 1
ATOM 1526 O O . LYS A 1 196 ? -11.857 -6.496 27.487 1.00 95.25 196 LYS A O 1
ATOM 1531 N N . HIS A 1 197 ? -12.670 -4.888 26.155 1.00 92.88 197 HIS A N 1
ATOM 1532 C CA . HIS A 1 197 ? -12.738 -3.851 27.194 1.00 92.88 197 HIS A CA 1
ATOM 1533 C C . HIS A 1 197 ? -14.137 -3.679 27.805 1.00 92.88 197 HIS A C 1
ATOM 1535 O O . HIS A 1 197 ? -14.367 -2.689 28.495 1.00 92.88 197 HIS A O 1
ATOM 1541 N N . ASN A 1 198 ? -15.071 -4.608 27.556 1.00 88.38 198 ASN A N 1
ATOM 1542 C CA . ASN A 1 198 ? -16.457 -4.545 28.041 1.00 88.38 198 ASN A CA 1
ATOM 1543 C C . ASN A 1 198 ? -17.132 -3.187 27.787 1.00 88.38 198 ASN A C 1
ATOM 1545 O O . ASN A 1 198 ? -17.951 -2.726 28.586 1.00 88.38 198 ASN A O 1
ATOM 1549 N N . TYR A 1 199 ? -16.792 -2.531 26.673 1.00 81.38 199 TYR A N 1
ATOM 1550 C CA . TYR A 1 199 ? -17.494 -1.320 26.270 1.00 81.38 199 TYR A CA 1
ATOM 1551 C C . TYR A 1 199 ? -18.937 -1.715 25.973 1.00 81.38 199 TYR A C 1
ATOM 1553 O O . TYR A 1 199 ? -19.196 -2.455 25.021 1.00 81.38 199 TYR A O 1
ATOM 1561 N N . LYS A 1 200 ? -19.876 -1.247 26.804 1.00 71.88 200 LYS A N 1
ATOM 1562 C CA . LYS A 1 200 ? -21.298 -1.368 26.489 1.00 71.88 200 LYS A CA 1
ATOM 1563 C C . LYS A 1 200 ? -21.514 -0.729 25.119 1.00 71.88 200 LYS A C 1
ATOM 1565 O O . LYS A 1 200 ? -20.930 0.314 24.827 1.00 71.88 200 LYS A O 1
ATOM 1570 N N . ALA A 1 201 ? -22.306 -1.387 24.277 1.00 59.31 201 ALA A N 1
ATOM 1571 C CA . ALA A 1 201 ? -22.769 -0.834 23.012 1.00 59.31 201 ALA A CA 1
ATOM 1572 C C . ALA A 1 201 ? -23.742 0.313 23.317 1.00 59.31 201 ALA A C 1
ATOM 1574 O O . ALA A 1 201 ? -24.952 0.147 23.255 1.00 59.31 201 ALA A O 1
ATOM 1575 N N . LEU A 1 202 ? -23.203 1.431 23.780 1.00 60.22 202 LEU A N 1
ATOM 1576 C CA . LEU A 1 202 ? -23.919 2.658 24.056 1.00 60.22 202 LEU A CA 1
ATOM 1577 C C . LEU A 1 202 ? -23.085 3.773 23.425 1.00 60.22 202 LEU A C 1
ATOM 1579 O O . LEU A 1 202 ? -21.888 3.882 23.709 1.00 60.22 202 LEU A O 1
ATOM 1583 N N . ASP A 1 203 ? -23.767 4.504 22.547 1.00 47.31 203 ASP A N 1
ATOM 1584 C CA . ASP A 1 203 ? -23.355 5.646 21.722 1.00 47.31 203 ASP A CA 1
ATOM 1585 C C . ASP A 1 203 ? -22.599 5.322 20.414 1.00 47.31 203 ASP A C 1
ATOM 1587 O O . ASP A 1 203 ? -21.414 4.888 20.424 1.00 47.31 203 ASP A O 1
#

Secondary structure (DSSP, 8-state):
-EE-TTT--EE-TT-SB-TTT--B--------SSSHHHHHHHHHHHHHHHHHHHHHHHHHHHHHHHHHHHHHHHHHHHHHHHH-TTT--HHHHHHHHHHHHHHHHHHHHHHHHHTSS--HHHHHHHHHHHHHHHHHHHHHHHTT-HHHHHHHHHHHHHHHHGGGTTSHHHHHHHHHHHHHHHHHHHHHHHHHHHHHTT--S--